Protein AF-0000000068153020 (afdb_homodimer)

Secondary structure (DSSP, 8-state):
------TTTTGGG---HHHHHHHHHHHHHHHHHHHHHHHHHHT-GGGHHHHHHHHHHTHHHHHHHHHHHHHSGGGGGGHHHHHHHHHHHHHHHHHHHT--HHHHHHHHHHHHHHHHHHHHHHHHHHHHHHHHHHHHHHHHS---/------TTTTGGG---HHHHHHHHHHHHHHHHHHHHHHHHHHT-GGGHHHHHHHHHHTHHHHHHHHHHHHH-GGGGGGHHHHHHHHHHHHHHHHHHHT--HHHHHHHHHHHHHHHHHHHHHHHHHHHHHHHHHHHHHHHHS---

Solvent-accessible surface area (backbone atoms only — not comparable to full-atom values): 14558 Å² total; per-residue (Å²): 128,88,72,72,60,55,59,66,44,63,39,91,75,53,71,60,65,68,57,53,49,28,38,57,47,45,39,55,49,49,46,48,44,34,34,35,46,22,33,16,73,46,66,39,65,80,34,46,60,57,31,51,52,54,56,58,58,48,48,51,35,38,49,50,44,32,49,40,18,73,72,36,79,56,37,37,29,46,33,66,48,28,45,51,32,37,52,37,49,53,49,42,51,60,24,49,72,75,63,42,34,70,45,36,11,47,30,55,32,44,49,50,50,31,38,52,37,30,48,53,43,31,50,53,50,52,49,41,46,50,51,28,53,50,50,53,55,61,69,64,60,68,85,120,128,88,73,73,60,56,58,67,43,64,39,92,75,53,70,59,65,68,57,53,48,26,39,58,47,46,40,55,48,49,47,47,41,35,33,35,45,22,33,17,74,47,64,40,64,79,33,47,60,55,31,52,52,53,56,58,56,50,48,52,36,39,50,50,42,33,49,42,16,72,72,36,79,54,38,37,28,42,34,65,48,28,44,51,32,36,51,39,49,52,49,42,51,59,24,50,73,75,63,41,36,70,47,38,11,46,32,56,31,44,49,50,51,32,37,51,38,30,46,52,44,30,51,54,52,52,49,39,47,50,50,27,55,49,52,53,54,61,70,63,59,70,84,122

Radius of gyration: 21.5 Å; Cα contacts (8 Å, |Δi|>4): 342; chains: 2; bounding box: 50×70×54 Å

Foldseek 3Di:
DPPLQDLQPPLLVPDDPLLLVLLVVLLVLLVVLVVLVVCCVPPNVVSVVVSVVSLVVNLVSLVVNCCCLVPPVSNVSLNVLSVVLNVLSVLLCVLPVPVDPVSVVCNVVSSVVSSVSSVVSSVSSVVSNVVSVVVVVVVPPPDD/DPPLQDLQPPLLVPDDPLLLVLLVVLLVLLVVLVVLVVCCVPPNVVSVVVSVVSLVVNLVSLVVNCCCLVPPVSNVSLNVLSVVLNVLSVLLCVLPVPVDPVSVVCNVVSSVVSSVSSVVSSVSSVVSNVVSVVVVVVVPPPPD

Nearest PDB structures (foldseek):
  8dt0-assembly2_B  TM=5.283E-01  e=2.354E+00  synthetic construct
  6s37-assembly1_A  TM=3.989E-01  e=1.494E+00  Pseudomonas putida KT2440
  6s37-assembly1_B  TM=3.953E-01  e=2.128E+00  Pseudomonas putida KT2440
  6s1a-assembly1_B  TM=4.916E-01  e=6.149E+00  Pseudomonas putida KT2440
  8dt0-assembly2_B  TM=5.285E-01  e=2.337E+00  synthetic construct

InterPro domains:
  IPR046192 Protein of unknown function DUF6220 [PF19728] (33-97)

pLDDT: mean 94.19, std 11.49, range [31.16, 98.94]

Organism: Rhizobium meliloti (strain 1021) (NCBI:txid266834)

Sequence (288 aa):
MEKTPDTFVDLGRGTPAWFTFAARILPVGILGQLLSAGLALFRDSSLWGLHAALGGALSFPAVSLVAGALFVSRLRGFGWWAGLTFLLYLLQVILAAGGMPLLLSFHPVNGAFLLAASLVLLANVERRRSQSLAEDNATAKPGKMEKTPDTFVDLGRGTPAWFTFAARILPVGILGQLLSAGLALFRDSSLWGLHAALGGALSFPAVSLVAGALFVSRLRGFGWWAGLTFLLYLLQVILAAGGMPLLLSFHPVNGAFLLAASLVLLANVERRRSQSLAEDNATAKPGK

Structure (mmCIF, N/CA/C/O backbone):
data_AF-0000000068153020-model_v1
#
loop_
_entity.id
_entity.type
_entity.pdbx_description
1 polymer 'Uncharacterized protein'
#
loop_
_atom_site.group_PDB
_atom_site.id
_atom_site.type_symbol
_atom_site.label_atom_id
_atom_site.label_alt_id
_atom_site.label_comp_id
_atom_site.label_asym_id
_atom_site.label_entity_id
_atom_site.label_seq_id
_atom_site.pdbx_PDB_ins_code
_atom_site.Cartn_x
_atom_site.Cartn_y
_atom_site.Cartn_z
_atom_site.occupancy
_atom_site.B_iso_or_equiv
_atom_site.auth_seq_id
_atom_site.auth_comp_id
_atom_site.auth_asym_id
_atom_site.auth_atom_id
_atom_site.pdbx_PDB_model_num
ATOM 1 N N . MET A 1 1 ? -12.039 28.25 -8.406 1 31.77 1 MET A N 1
ATOM 2 C CA . MET A 1 1 ? -11.336 27.641 -7.277 1 31.77 1 MET A CA 1
ATOM 3 C C . MET A 1 1 ? -11.797 26.203 -7.059 1 31.77 1 MET A C 1
ATOM 5 O O . MET A 1 1 ? -12.938 25.969 -6.66 1 31.77 1 MET A O 1
ATOM 9 N N . GLU A 1 2 ? -11.602 25.219 -7.816 1 40.56 2 GLU A N 1
ATOM 10 C CA . GLU A 1 2 ? -12.141 23.875 -7.738 1 40.56 2 GLU A CA 1
ATOM 11 C C . GLU A 1 2 ? -11.969 23.281 -6.34 1 40.56 2 GLU A C 1
ATOM 13 O O . GLU A 1 2 ? -10.844 23.172 -5.844 1 40.56 2 GLU A O 1
ATOM 18 N N . LYS A 1 3 ? -12.734 23.453 -5.289 1 47.06 3 LYS A N 1
ATOM 19 C CA . LYS A 1 3 ? -12.711 23.188 -3.854 1 47.06 3 LYS A CA 1
ATOM 20 C C . LYS A 1 3 ? -12.383 21.719 -3.57 1 47.06 3 LYS A C 1
ATOM 22 O O . LYS A 1 3 ? -13.039 20.812 -4.09 1 47.06 3 LYS A O 1
ATOM 27 N N . THR A 1 4 ? -11.164 21.312 -3.465 1 55.72 4 THR A N 1
ATOM 28 C CA . THR A 1 4 ? -10.812 19.984 -2.965 1 55.72 4 THR A CA 1
ATOM 29 C C . THR A 1 4 ? -11.758 19.562 -1.852 1 55.72 4 THR A C 1
ATOM 31 O O . THR A 1 4 ? -12 20.312 -0.907 1 55.72 4 THR A O 1
ATOM 34 N N . PRO A 1 5 ? -12.688 18.625 -2.174 1 64.44 5 PRO A N 1
ATOM 35 C CA . PRO A 1 5 ? -13.68 18.281 -1.156 1 64.44 5 PRO A CA 1
ATOM 36 C C . PRO A 1 5 ? -13.07 18.141 0.239 1 64.44 5 PRO A C 1
ATOM 38 O O . PRO A 1 5 ? -12.016 17.531 0.4 1 64.44 5 PRO A O 1
ATOM 41 N N . ASP A 1 6 ? -13.484 18.922 1.107 1 81.44 6 ASP A N 1
ATOM 42 C CA . ASP A 1 6 ? -13.047 19.062 2.492 1 81.44 6 ASP A CA 1
ATOM 43 C C . ASP A 1 6 ? -13.5 17.875 3.338 1 81.44 6 ASP A C 1
ATOM 45 O O . ASP A 1 6 ? -14.695 17.578 3.396 1 81.44 6 ASP A O 1
ATOM 49 N N . THR A 1 7 ? -12.57 17.016 3.879 1 88.38 7 THR A N 1
ATOM 50 C CA . THR A 1 7 ? -12.859 15.859 4.727 1 88.38 7 THR A CA 1
ATOM 51 C C . THR A 1 7 ? -13.164 16.297 6.152 1 88.38 7 THR A C 1
ATOM 53 O O . THR A 1 7 ? -13.531 15.484 7 1 88.38 7 THR A O 1
ATOM 56 N N . PHE A 1 8 ? -13.172 17.625 6.426 1 88.12 8 PHE A N 1
ATOM 57 C CA . PHE A 1 8 ? -13.305 18.094 7.797 1 88.12 8 PHE A CA 1
ATOM 58 C C . PHE A 1 8 ? -14.609 18.859 7.984 1 88.12 8 PHE A C 1
ATOM 60 O O . PHE A 1 8 ? -14.727 19.672 8.914 1 88.12 8 PHE A O 1
ATOM 67 N N . VAL A 1 9 ? -15.461 18.625 7.129 1 87.81 9 VAL A N 1
ATOM 68 C CA . VAL A 1 9 ? -16.781 19.234 7.246 1 87.81 9 VAL A CA 1
ATOM 69 C C . VAL A 1 9 ? -17.516 18.641 8.453 1 87.81 9 VAL A C 1
ATOM 71 O O . VAL A 1 9 ? -17.5 17.438 8.656 1 87.81 9 VAL A O 1
ATOM 74 N N . ASP A 1 10 ? -18.125 19.5 9.305 1 92.25 10 ASP A N 1
ATOM 75 C CA . ASP A 1 10 ? -18.969 19.109 10.43 1 92.25 10 ASP A CA 1
ATOM 76 C C . ASP A 1 10 ? -18.219 18.188 11.383 1 92.25 10 ASP A C 1
ATOM 78 O O . ASP A 1 10 ? -18.719 17.109 11.75 1 92.25 10 ASP A O 1
ATOM 82 N N . LEU A 1 11 ? -17.078 18.516 11.797 1 91.38 11 LEU A N 1
ATOM 83 C CA . LEU A 1 11 ? -16.219 17.703 12.672 1 91.38 11 LEU A CA 1
ATOM 84 C C . LEU A 1 11 ? -16.922 17.422 14 1 91.38 11 LEU A C 1
ATOM 86 O O . LEU A 1 11 ? -16.703 16.375 14.609 1 91.38 11 LEU A O 1
ATOM 90 N N . GLY A 1 12 ? -17.703 18.328 14.461 1 89.44 12 GLY A N 1
ATOM 91 C CA . GLY A 1 12 ? -18.422 18.172 15.719 1 89.44 12 GLY A CA 1
ATOM 92 C C . GLY A 1 12 ? -19.359 16.969 15.727 1 89.44 12 GLY A C 1
ATOM 93 O O . GLY A 1 12 ? -19.672 16.438 16.781 1 89.44 12 GLY A O 1
ATOM 94 N N . ARG A 1 13 ? -19.75 16.531 14.57 1 92.5 13 ARG A N 1
ATOM 95 C CA . ARG A 1 13 ? -20.641 15.383 14.461 1 92.5 13 ARG A CA 1
ATOM 96 C C . ARG A 1 13 ? -19.844 14.078 14.414 1 92.5 13 ARG A C 1
ATOM 98 O O . ARG A 1 13 ? -20.422 12.992 14.438 1 92.5 13 ARG A O 1
ATOM 105 N N . GLY A 1 14 ? -18.547 14.195 14.266 1 92.38 14 GLY A N 1
ATOM 106 C CA . GLY A 1 14 ? -17.703 13.008 14.242 1 92.38 14 GLY A CA 1
ATOM 107 C C . GLY A 1 14 ? -17.828 12.219 12.953 1 92.38 14 GLY A C 1
ATOM 108 O O . GLY A 1 14 ? -18.422 12.688 11.984 1 92.38 14 GLY A O 1
ATOM 109 N N . THR A 1 15 ? -17.141 11.117 12.906 1 95.31 15 THR A N 1
ATOM 110 C CA . THR A 1 15 ? -17.203 10.156 11.812 1 95.31 15 THR A CA 1
ATOM 111 C C . THR A 1 15 ? -18.031 8.938 12.219 1 95.31 15 THR A C 1
ATOM 113 O O . THR A 1 15 ? -17.797 8.344 13.273 1 95.31 15 THR A O 1
ATOM 116 N N . PRO A 1 16 ? -19.047 8.547 11.469 1 96.88 16 PRO A N 1
ATOM 117 C CA . PRO A 1 16 ? -19.844 7.383 11.844 1 96.88 16 PRO A CA 1
ATOM 118 C C . PRO A 1 16 ? -19 6.133 12.07 1 96.88 16 PRO A C 1
ATOM 120 O O . PRO A 1 16 ? -18.031 5.898 11.336 1 96.88 16 PRO A O 1
ATOM 123 N N . ALA A 1 17 ? -19.344 5.328 13.062 1 97.44 17 ALA A N 1
ATOM 124 C CA . ALA A 1 17 ? -18.578 4.152 13.445 1 97.44 17 ALA A CA 1
ATOM 125 C C . ALA A 1 17 ? -18.531 3.137 12.305 1 97.44 17 ALA A C 1
ATOM 127 O O . ALA A 1 17 ? -17.5 2.477 12.102 1 97.44 17 ALA A O 1
ATOM 128 N N . TRP A 1 18 ? -19.625 2.971 11.625 1 98.19 18 TRP A N 1
ATOM 129 C CA . TRP A 1 18 ? -19.688 1.985 10.555 1 98.19 18 TRP A CA 1
ATOM 130 C C . TRP A 1 18 ? -18.734 2.359 9.422 1 98.19 18 TRP A C 1
ATOM 132 O O . TRP A 1 18 ? -18.172 1.483 8.758 1 98.19 18 TRP A O 1
ATOM 142 N N . PHE A 1 19 ? -18.609 3.676 9.094 1 98.62 19 PHE A N 1
ATOM 143 C CA . PHE A 1 19 ? -17.703 4.148 8.055 1 98.62 19 PHE A CA 1
ATOM 144 C C . PHE A 1 19 ? -16.25 3.914 8.461 1 98.62 19 PHE A C 1
ATOM 146 O O . PHE A 1 19 ? -15.461 3.416 7.66 1 98.62 19 PHE A O 1
ATOM 153 N N . THR A 1 20 ? -15.922 4.18 9.727 1 98.5 20 THR A N 1
ATOM 154 C CA . THR A 1 20 ? -14.594 3.93 10.258 1 98.5 20 THR A CA 1
ATOM 155 C C . THR A 1 20 ? -14.281 2.436 10.266 1 98.5 20 THR A C 1
ATOM 157 O O . THR A 1 20 ? -13.18 2.025 9.891 1 98.5 20 THR A O 1
ATOM 160 N N . PHE A 1 21 ? -15.234 1.674 10.703 1 98.75 21 PHE A N 1
ATOM 161 C CA . PHE A 1 21 ? -15.062 0.226 10.727 1 98.75 21 PHE A CA 1
ATOM 162 C C . PHE A 1 21 ? -14.805 -0.314 9.328 1 98.75 21 PHE A C 1
ATOM 164 O O . PHE A 1 21 ? -13.898 -1.124 9.125 1 98.75 21 PHE A O 1
ATOM 171 N N . ALA A 1 22 ? -15.555 0.097 8.344 1 98.81 22 ALA A N 1
ATOM 172 C CA . ALA A 1 22 ? -15.391 -0.327 6.953 1 98.81 22 ALA A CA 1
ATOM 173 C C . ALA A 1 22 ? -14.008 0.054 6.426 1 98.81 22 ALA A C 1
ATOM 175 O O . ALA A 1 22 ? -13.352 -0.745 5.754 1 98.81 22 ALA A O 1
ATOM 176 N N . ALA A 1 23 ? -13.609 1.266 6.73 1 98.88 23 ALA A N 1
ATOM 177 C CA . ALA A 1 23 ? -12.305 1.747 6.281 1 98.88 23 ALA A CA 1
ATOM 178 C C . ALA A 1 23 ? -11.18 0.914 6.879 1 98.88 23 ALA A C 1
ATOM 180 O O . ALA A 1 23 ? -10.156 0.675 6.227 1 98.88 23 ALA A O 1
ATOM 181 N N . ARG A 1 24 ? -11.344 0.423 8.109 1 98.88 24 ARG A N 1
ATOM 182 C CA . ARG A 1 24 ? -10.328 -0.367 8.789 1 98.88 24 ARG A CA 1
ATOM 183 C C . ARG A 1 24 ? -10.312 -1.804 8.281 1 98.88 24 ARG A C 1
ATOM 185 O O . ARG A 1 24 ? -9.25 -2.395 8.102 1 98.88 24 ARG A O 1
ATOM 192 N N . ILE A 1 25 ? -11.422 -2.342 8.023 1 98.81 25 ILE A N 1
ATOM 193 C CA . ILE A 1 25 ? -11.523 -3.76 7.695 1 98.81 25 ILE A CA 1
ATOM 194 C C . ILE A 1 25 ? -11.086 -3.99 6.25 1 98.81 25 ILE A C 1
ATOM 196 O O . ILE A 1 25 ? -10.57 -5.059 5.918 1 98.81 25 ILE A O 1
ATOM 200 N N . LEU A 1 26 ? -11.25 -3.021 5.395 1 98.88 26 LEU A N 1
ATOM 201 C CA . LEU A 1 26 ? -11.016 -3.215 3.969 1 98.88 26 LEU A CA 1
ATOM 202 C C . LEU A 1 26 ? -9.547 -3.531 3.697 1 98.88 26 LEU A C 1
ATOM 204 O O . LEU A 1 26 ? -9.234 -4.559 3.098 1 98.88 26 LEU A O 1
ATOM 208 N N . PRO A 1 27 ? -8.594 -2.75 4.164 1 98.88 27 PRO A N 1
ATOM 209 C CA . PRO A 1 27 ? -7.199 -3.113 3.898 1 98.88 27 PRO A CA 1
ATOM 210 C C . PRO A 1 27 ? -6.785 -4.414 4.586 1 98.88 27 PRO A C 1
ATOM 212 O O . PRO A 1 27 ? -5.973 -5.168 4.047 1 98.88 27 PRO A O 1
ATOM 215 N N . VAL A 1 28 ? -7.324 -4.734 5.75 1 98.81 28 VAL A N 1
ATOM 216 C CA . VAL A 1 28 ? -7.051 -5.996 6.43 1 98.81 28 VAL A CA 1
ATOM 217 C C . VAL A 1 28 ? -7.578 -7.16 5.594 1 98.81 28 VAL A C 1
ATOM 219 O O . VAL A 1 28 ? -6.902 -8.18 5.441 1 98.81 28 VAL A O 1
ATOM 222 N N . GLY A 1 29 ? -8.758 -6.984 5.109 1 98.88 29 GLY A N 1
ATOM 223 C CA . GLY A 1 29 ? -9.344 -7.992 4.242 1 98.88 29 GLY A CA 1
ATOM 224 C C . GLY A 1 29 ? -8.539 -8.227 2.973 1 98.88 29 GLY A C 1
ATOM 225 O O . GLY A 1 29 ? -8.398 -9.359 2.52 1 98.88 29 GLY A O 1
ATOM 226 N N . ILE A 1 30 ? -8.016 -7.125 2.387 1 98.94 30 ILE A N 1
ATOM 227 C CA . ILE A 1 30 ? -7.227 -7.238 1.166 1 98.94 30 ILE A CA 1
ATOM 228 C C . ILE A 1 30 ? -5.941 -8.016 1.453 1 98.94 30 ILE A C 1
ATOM 230 O O . ILE A 1 30 ? -5.527 -8.859 0.656 1 98.94 30 ILE A O 1
ATOM 234 N N . LEU A 1 31 ? -5.344 -7.805 2.578 1 98.81 31 LEU A N 1
ATOM 235 C CA . LEU A 1 31 ? -4.184 -8.594 2.973 1 98.81 31 LEU A CA 1
ATOM 236 C C . LEU A 1 31 ? -4.559 -10.062 3.156 1 98.81 31 LEU A C 1
ATOM 238 O O . LEU A 1 31 ? -3.809 -10.953 2.756 1 98.81 31 LEU A O 1
ATOM 242 N N . GLY A 1 32 ? -5.723 -10.289 3.775 1 98.75 32 GLY A N 1
ATOM 243 C CA . GLY A 1 32 ? -6.23 -11.648 3.879 1 98.75 32 GLY A CA 1
ATOM 244 C C . GLY A 1 32 ? -6.449 -12.312 2.531 1 98.75 32 GLY A C 1
ATOM 245 O O . GLY A 1 32 ? -6.215 -13.508 2.377 1 98.75 32 GLY A O 1
ATOM 246 N N . GLN A 1 33 ? -6.871 -11.547 1.577 1 98.88 33 GLN A N 1
ATOM 247 C CA . GLN A 1 33 ? -7.062 -12.039 0.219 1 98.88 33 GLN A CA 1
ATOM 248 C C . GLN A 1 33 ? -5.742 -12.484 -0.4 1 98.88 33 GLN A C 1
ATOM 250 O O . GLN A 1 33 ? -5.676 -13.523 -1.057 1 98.88 33 GLN A O 1
ATOM 255 N N . LEU A 1 34 ? -4.719 -11.703 -0.184 1 98.75 34 LEU A N 1
ATOM 256 C CA . LEU A 1 34 ? -3.408 -12.062 -0.718 1 98.75 34 LEU A CA 1
ATOM 257 C C . LEU A 1 34 ? -2.873 -13.32 -0.044 1 98.75 34 LEU A C 1
ATOM 259 O O . LEU A 1 34 ? -2.281 -14.18 -0.703 1 98.75 34 LEU A O 1
ATOM 263 N N . LEU A 1 35 ? -3.137 -13.43 1.21 1 98.69 35 LEU A N 1
ATOM 264 C CA . LEU A 1 35 ? -2.699 -14.617 1.937 1 98.69 35 LEU A CA 1
ATOM 265 C C . LEU A 1 35 ? -3.469 -15.852 1.478 1 98.69 35 LEU A C 1
ATOM 267 O O . LEU A 1 35 ? -2.871 -16.891 1.194 1 98.69 35 LEU A O 1
ATOM 271 N N . SER A 1 36 ? -4.766 -15.758 1.421 1 98.62 36 SER A N 1
ATOM 272 C CA . SER A 1 36 ? -5.57 -16.906 1.011 1 98.62 36 SER A CA 1
ATOM 273 C C . SER A 1 36 ? -5.262 -17.312 -0.427 1 98.62 36 SER A C 1
ATOM 275 O O . SER A 1 36 ? -5.234 -18.5 -0.75 1 98.62 36 SER A O 1
ATOM 277 N N . ALA A 1 37 ? -5.027 -16.359 -1.313 1 98.44 37 ALA A N 1
ATOM 278 C CA . ALA A 1 37 ? -4.645 -16.672 -2.688 1 98.44 37 ALA A CA 1
ATOM 279 C C . ALA A 1 37 ? -3.299 -17.391 -2.734 1 98.44 37 ALA A C 1
ATOM 281 O O . ALA A 1 37 ? -3.125 -18.344 -3.496 1 98.44 37 ALA A O 1
ATOM 282 N N . GLY A 1 38 ? -2.346 -16.906 -1.947 1 98.44 38 GLY A N 1
ATOM 283 C CA . GLY A 1 38 ? -1.061 -17.594 -1.876 1 98.44 38 GLY A CA 1
ATOM 284 C C . GLY A 1 38 ? -1.17 -19.031 -1.406 1 98.44 38 GLY A C 1
ATOM 285 O O . GLY A 1 38 ? -0.554 -19.922 -1.987 1 98.44 38 GLY A O 1
ATOM 286 N N . LEU A 1 39 ? -1.935 -19.219 -0.366 1 98.62 39 LEU A N 1
ATOM 287 C CA . LEU A 1 39 ? -2.148 -20.562 0.15 1 98.62 39 LEU A CA 1
ATOM 288 C C . LEU A 1 39 ? -2.82 -21.438 -0.897 1 98.62 39 LEU A C 1
ATOM 290 O O . LEU A 1 39 ? -2.457 -22.609 -1.057 1 98.62 39 LEU A O 1
ATOM 294 N N . ALA A 1 40 ? -3.816 -20.953 -1.569 1 98.38 40 ALA A N 1
ATOM 295 C CA . ALA A 1 40 ? -4.527 -21.703 -2.59 1 98.38 40 ALA A CA 1
ATOM 296 C C . ALA A 1 40 ? -3.607 -22.047 -3.76 1 98.38 40 ALA A C 1
ATOM 298 O O . ALA A 1 40 ? -3.658 -23.156 -4.293 1 98.38 40 ALA A O 1
ATOM 299 N N . LEU A 1 41 ? -2.781 -21.156 -4.172 1 97.19 41 LEU A N 1
ATOM 300 C CA . LEU A 1 41 ? -1.899 -21.312 -5.324 1 97.19 41 LEU A CA 1
ATOM 301 C C . LEU A 1 41 ? -0.786 -22.312 -5.027 1 97.19 41 LEU A C 1
ATOM 303 O O . LEU A 1 41 ? -0.453 -23.141 -5.875 1 97.19 41 LEU A O 1
ATOM 307 N N . PHE A 1 42 ? -0.211 -22.281 -3.805 1 97.44 42 PHE A N 1
ATOM 308 C CA . PHE A 1 42 ? 1.076 -22.938 -3.625 1 97.44 42 PHE A CA 1
ATOM 309 C C . PHE A 1 42 ? 0.953 -24.109 -2.658 1 97.44 42 PHE A C 1
ATOM 311 O O . PHE A 1 42 ? 1.819 -24.984 -2.625 1 97.44 42 PHE A O 1
ATOM 318 N N . ARG A 1 43 ? -0.107 -24.125 -1.854 1 96.81 43 ARG A N 1
ATOM 319 C CA . ARG A 1 43 ? -0.161 -25.156 -0.82 1 96.81 43 ARG A CA 1
ATOM 320 C C . ARG A 1 43 ? -1.378 -26.047 -1.004 1 96.81 43 ARG A C 1
ATOM 322 O O . ARG A 1 43 ? -1.255 -27.281 -1.014 1 96.81 43 ARG A O 1
ATOM 329 N N . ASP A 1 44 ? -2.516 -25.391 -1.099 1 98.12 44 ASP A N 1
ATOM 330 C CA . ASP A 1 44 ? -3.758 -26.156 -1.072 1 98.12 44 ASP A CA 1
ATOM 331 C C . ASP A 1 44 ? -4.824 -25.5 -1.945 1 98.12 44 ASP A C 1
ATOM 333 O O . ASP A 1 44 ? -5.5 -24.562 -1.512 1 98.12 44 ASP A O 1
ATOM 337 N N . SER A 1 45 ? -5.098 -26.094 -3.15 1 97.38 45 SER A N 1
ATOM 338 C CA . SER A 1 45 ? -6.008 -25.5 -4.129 1 97.38 45 SER A CA 1
ATOM 339 C C . SER A 1 45 ? -7.445 -25.5 -3.619 1 97.38 45 SER A C 1
ATOM 341 O O . SER A 1 45 ? -8.297 -24.797 -4.16 1 97.38 45 SER A O 1
ATOM 343 N N . SER A 1 46 ? -7.734 -26.25 -2.572 1 97.75 46 SER A N 1
ATOM 344 C CA . SER A 1 46 ? -9.086 -26.281 -2.033 1 97.75 46 SER A CA 1
ATOM 345 C C . SER A 1 46 ? -9.445 -24.969 -1.346 1 97.75 46 SER A C 1
ATOM 347 O O . SER A 1 46 ? -10.617 -24.719 -1.056 1 97.75 46 SER A O 1
ATOM 349 N N . LEU A 1 47 ? -8.461 -24.125 -1.212 1 97.81 47 LEU A N 1
ATOM 350 C CA . LEU A 1 47 ? -8.68 -22.891 -0.49 1 97.81 47 LEU A CA 1
ATOM 351 C C . LEU A 1 47 ? -9.133 -21.781 -1.438 1 97.81 47 LEU A C 1
ATOM 353 O O . LEU A 1 47 ? -9.398 -20.656 -1.009 1 97.81 47 LEU A O 1
ATOM 357 N N . TRP A 1 48 ? -9.32 -22.078 -2.717 1 97.5 48 TRP A N 1
ATOM 358 C CA . TRP A 1 48 ? -9.852 -21.109 -3.658 1 97.5 48 TRP A CA 1
ATOM 359 C C . TRP A 1 48 ? -11.281 -20.719 -3.297 1 97.5 48 TRP A C 1
ATOM 361 O O . TRP A 1 48 ? -11.703 -19.578 -3.506 1 97.5 48 TRP A O 1
ATOM 371 N N . GLY A 1 49 ? -12.031 -21.641 -2.779 1 97.56 49 GLY A N 1
ATOM 372 C CA . GLY A 1 49 ? -13.367 -21.312 -2.311 1 97.56 49 GLY A CA 1
ATOM 373 C C . GLY A 1 49 ? -13.383 -20.266 -1.219 1 97.56 49 GLY A C 1
ATOM 374 O O . GLY A 1 49 ? -14.195 -19.344 -1.25 1 97.56 49 GLY A O 1
ATOM 375 N N . LEU A 1 50 ? -12.492 -20.453 -0.231 1 97.25 50 LEU A N 1
ATOM 376 C CA . LEU A 1 50 ? -12.344 -19.469 0.838 1 97.25 50 LEU A CA 1
ATOM 377 C C . LEU A 1 50 ? -11.945 -18.109 0.278 1 97.25 50 LEU A C 1
ATOM 379 O O . LEU A 1 50 ? -12.492 -17.078 0.682 1 97.25 50 LEU A O 1
ATOM 383 N N . HIS A 1 51 ? -11.008 -18.078 -0.646 1 98.38 51 HIS A N 1
ATOM 384 C CA . HIS A 1 51 ? -10.57 -16.844 -1.285 1 98.38 51 HIS A CA 1
ATOM 385 C C . HIS A 1 51 ? -11.734 -16.125 -1.961 1 98.38 51 HIS A C 1
ATOM 387 O O . HIS A 1 51 ? -11.922 -14.922 -1.77 1 98.38 51 HIS A O 1
ATOM 393 N N . ALA A 1 52 ? -12.523 -16.875 -2.662 1 97.81 52 ALA A N 1
ATOM 394 C CA . ALA A 1 52 ? -13.672 -16.297 -3.361 1 97.81 52 ALA A CA 1
ATOM 395 C C . ALA A 1 52 ? -14.711 -15.773 -2.375 1 97.81 52 ALA A C 1
ATOM 397 O O . ALA A 1 52 ? -15.266 -14.688 -2.564 1 97.81 52 ALA A O 1
ATOM 398 N N . ALA A 1 53 ? -14.961 -16.516 -1.325 1 97.94 53 ALA A N 1
ATOM 399 C CA . ALA A 1 53 ? -15.938 -16.109 -0.318 1 97.94 53 ALA A CA 1
ATOM 400 C C . ALA A 1 53 ? -15.508 -14.844 0.399 1 97.94 53 ALA A C 1
ATOM 402 O O . ALA A 1 53 ? -16.297 -13.922 0.579 1 97.94 53 ALA A O 1
ATOM 403 N N . LEU A 1 54 ? -14.242 -14.781 0.772 1 97.94 54 LEU A N 1
ATOM 404 C CA . LEU A 1 54 ? -13.695 -13.594 1.427 1 97.94 54 LEU A CA 1
ATOM 405 C C . LEU A 1 54 ? -13.727 -12.391 0.491 1 97.94 54 LEU A C 1
ATOM 407 O O . LEU A 1 54 ? -14.062 -11.281 0.913 1 97.94 54 LEU A O 1
ATOM 411 N N . GLY A 1 55 ? -13.367 -12.664 -0.763 1 98.5 55 GLY A N 1
ATOM 412 C CA . GLY A 1 55 ? -13.445 -11.602 -1.753 1 98.5 55 GLY A CA 1
ATOM 413 C C . GLY A 1 55 ? -14.836 -11.023 -1.903 1 98.5 55 GLY A C 1
ATOM 414 O O . GLY A 1 55 ? -15.008 -9.805 -1.979 1 98.5 55 GLY A O 1
ATOM 415 N N . GLY A 1 56 ? -15.828 -11.922 -1.975 1 98.44 56 GLY A N 1
ATOM 416 C CA . GLY A 1 56 ? -17.219 -11.477 -2.025 1 98.44 56 GLY A CA 1
ATOM 417 C C . GLY A 1 56 ? -17.641 -10.695 -0.797 1 98.44 56 GLY A C 1
ATOM 418 O O . GLY A 1 56 ? -18.344 -9.688 -0.908 1 98.44 56 GLY A O 1
ATOM 419 N N . ALA A 1 57 ? -17.203 -11.07 0.363 1 98.5 57 ALA A N 1
ATOM 420 C CA . ALA A 1 57 ? -17.547 -10.414 1.62 1 98.5 57 ALA A CA 1
ATOM 421 C C . ALA A 1 57 ? -16.984 -8.992 1.666 1 98.5 57 ALA A C 1
ATOM 423 O O . ALA A 1 57 ? -17.578 -8.109 2.287 1 98.5 57 ALA A O 1
ATOM 424 N N . LEU A 1 58 ? -15.906 -8.719 0.972 1 98.81 58 LEU A N 1
ATOM 425 C CA . LEU A 1 58 ? -15.273 -7.406 0.98 1 98.81 58 LEU A CA 1
ATOM 426 C C . LEU A 1 58 ? -16.062 -6.41 0.146 1 98.81 58 LEU A C 1
ATOM 428 O O . LEU A 1 58 ? -15.789 -5.211 0.168 1 98.81 58 LEU A O 1
ATOM 432 N N . SER A 1 59 ? -17.125 -6.883 -0.6 1 98.69 59 SER A N 1
ATOM 433 C CA . SER A 1 59 ? -18.031 -5.957 -1.274 1 98.69 59 SER A CA 1
ATOM 434 C C . SER A 1 59 ? -18.781 -5.086 -0.272 1 98.69 59 SER A C 1
ATOM 436 O O . SER A 1 59 ? -19.078 -3.924 -0.557 1 98.69 59 SER A O 1
ATOM 438 N N . PHE A 1 60 ? -18.969 -5.578 0.9 1 98.56 60 PHE A N 1
ATOM 439 C CA . PHE A 1 60 ? -19.75 -4.855 1.9 1 98.56 60 PHE A CA 1
ATOM 440 C C . PHE A 1 60 ? -19.016 -3.59 2.338 1 98.56 60 PHE A C 1
ATOM 442 O O . PHE A 1 60 ? -19.531 -2.484 2.178 1 98.56 60 PHE A O 1
ATOM 449 N N . PRO A 1 61 ? -17.797 -3.76 2.828 1 98.81 61 PRO A N 1
ATOM 450 C CA . PRO A 1 61 ? -17.109 -2.52 3.193 1 98.81 61 PRO A CA 1
ATOM 451 C C . PRO A 1 61 ? -16.828 -1.624 1.989 1 98.81 61 PRO A C 1
ATOM 453 O O . PRO A 1 61 ? -16.875 -0.396 2.104 1 98.81 61 PRO A O 1
ATOM 456 N N . ALA A 1 62 ? -16.562 -2.178 0.831 1 98.81 62 ALA A N 1
ATOM 457 C CA . ALA A 1 62 ? -16.312 -1.363 -0.356 1 98.81 62 ALA A CA 1
ATOM 458 C C . ALA A 1 62 ? -17.547 -0.541 -0.724 1 98.81 62 ALA A C 1
ATOM 460 O O . ALA A 1 62 ? -17.453 0.668 -0.947 1 98.81 62 ALA A O 1
ATOM 461 N N . VAL A 1 63 ? -18.688 -1.124 -0.746 1 98.75 63 VAL A N 1
ATOM 462 C CA . VAL A 1 63 ? -19.922 -0.458 -1.102 1 98.75 63 VAL A CA 1
ATOM 463 C C . VAL A 1 63 ? -20.312 0.541 -0.012 1 98.75 63 VAL A C 1
ATOM 465 O O . VAL A 1 63 ? -20.766 1.65 -0.308 1 98.75 63 VAL A O 1
ATOM 468 N N . SER A 1 64 ? -20.156 0.137 1.21 1 98.75 64 SER A N 1
ATOM 469 C CA . SER A 1 64 ? -20.5 1.016 2.32 1 98.75 64 SER A CA 1
ATOM 470 C C . SER A 1 64 ? -19.703 2.314 2.271 1 98.75 64 SER A C 1
ATOM 472 O O . SER A 1 64 ? -20.25 3.393 2.52 1 98.75 64 SER A O 1
ATOM 474 N N . LEU A 1 65 ? -18.453 2.26 1.948 1 98.88 65 LEU A N 1
ATOM 475 C CA . LEU A 1 65 ? -17.594 3.441 1.921 1 98.88 65 LEU A CA 1
ATOM 476 C C . LEU A 1 65 ? -18.031 4.395 0.811 1 98.88 65 LEU A C 1
ATOM 478 O O . LEU A 1 65 ? -18.156 5.602 1.036 1 98.88 65 LEU A O 1
ATOM 482 N N . VAL A 1 66 ? -18.234 3.865 -0.387 1 98.56 66 VAL A N 1
ATOM 483 C CA . VAL A 1 66 ? -18.625 4.734 -1.494 1 98.56 66 VAL A CA 1
ATOM 484 C C . VAL A 1 66 ? -20.031 5.262 -1.269 1 98.56 66 VAL A C 1
ATOM 486 O O . VAL A 1 66 ? -20.328 6.426 -1.561 1 98.56 66 VAL A O 1
ATOM 489 N N . ALA A 1 67 ? -20.984 4.488 -0.773 1 98.62 67 ALA A N 1
ATOM 490 C CA . ALA A 1 67 ? -22.344 4.938 -0.454 1 98.62 67 ALA A CA 1
ATOM 491 C C . ALA A 1 67 ? -22.312 6.031 0.61 1 98.62 67 ALA A C 1
ATOM 493 O O . ALA A 1 67 ? -23.016 7.039 0.488 1 98.62 67 ALA A O 1
ATOM 494 N N . GLY A 1 68 ? -21.531 5.797 1.667 1 98 68 GLY A N 1
ATOM 495 C CA . GLY A 1 68 ? -21.391 6.824 2.684 1 98 68 GLY A CA 1
ATOM 496 C C . GLY A 1 68 ? -20.891 8.148 2.129 1 98 68 GLY A C 1
ATOM 497 O O . GLY A 1 68 ? -21.453 9.203 2.445 1 98 68 GLY A O 1
ATOM 498 N N . ALA A 1 69 ? -19.906 8.07 1.296 1 97.75 69 ALA A N 1
ATOM 499 C CA . ALA A 1 69 ? -19.328 9.281 0.719 1 97.75 69 ALA A CA 1
ATOM 500 C C . ALA A 1 69 ? -20.328 9.969 -0.215 1 97.75 69 ALA A C 1
ATOM 502 O O . ALA A 1 69 ? -20.297 11.195 -0.369 1 97.75 69 ALA A O 1
ATOM 503 N N . LEU A 1 70 ? -21.219 9.188 -0.831 1 96.88 70 LEU A N 1
ATOM 504 C CA . LEU A 1 70 ? -22.156 9.734 -1.799 1 96.88 70 LEU A CA 1
ATOM 505 C C . LEU A 1 70 ? -23.406 10.25 -1.102 1 96.88 70 LEU A C 1
ATOM 507 O O . LEU A 1 70 ? -24.016 11.234 -1.543 1 96.88 70 LEU A O 1
ATOM 511 N N . PHE A 1 71 ? -23.812 9.672 0.04 1 96.81 71 PHE A N 1
ATOM 512 C CA . PHE A 1 71 ? -25.156 9.93 0.562 1 96.81 71 PHE A CA 1
ATOM 513 C C . PHE A 1 71 ? -25.078 10.648 1.906 1 96.81 71 PHE A C 1
ATOM 515 O O . PHE A 1 71 ? -26.094 11.148 2.402 1 96.81 71 PHE A O 1
ATOM 522 N N . VAL A 1 72 ? -23.984 10.555 2.555 1 96.19 72 VAL A N 1
ATOM 523 C CA . VAL A 1 72 ? -23.812 11.273 3.812 1 96.19 72 VAL A CA 1
ATOM 524 C C . VAL A 1 72 ? -23 12.547 3.574 1 96.19 72 VAL A C 1
ATOM 526 O O . VAL A 1 72 ? -21.828 12.484 3.195 1 96.19 72 VAL A O 1
ATOM 529 N N . SER A 1 73 ? -23.547 13.703 3.766 1 94.88 73 SER A N 1
ATOM 530 C CA . SER A 1 73 ? -23.016 15.008 3.4 1 94.88 73 SER A CA 1
ATOM 531 C C . SER A 1 73 ? -21.641 15.242 4.02 1 94.88 73 SER A C 1
ATOM 533 O O . SER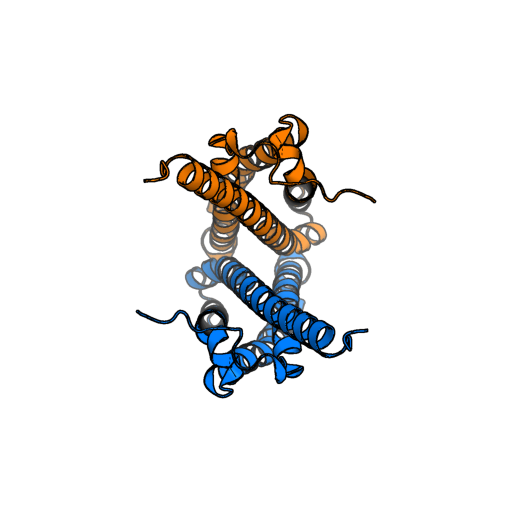 A 1 73 ? -20.719 15.719 3.352 1 94.88 73 SER A O 1
ATOM 535 N N . ARG A 1 74 ? -21.438 14.859 5.238 1 94.69 74 ARG A N 1
ATOM 536 C CA . ARG A 1 74 ? -20.188 15.18 5.922 1 94.69 74 ARG A CA 1
ATOM 537 C C . ARG A 1 74 ? -19.062 14.242 5.48 1 94.69 74 ARG A C 1
ATOM 539 O O . ARG A 1 74 ? -17.906 14.453 5.824 1 94.69 74 ARG A O 1
ATOM 546 N N . LEU A 1 75 ? -19.422 13.211 4.746 1 97 75 LEU A N 1
ATOM 547 C CA . LEU A 1 75 ? -18.422 12.242 4.297 1 97 75 LEU A CA 1
ATOM 548 C C . LEU A 1 75 ? -18.078 12.461 2.824 1 97 75 LEU A C 1
ATOM 550 O O . LEU A 1 75 ? -17.266 11.734 2.256 1 97 75 LEU A O 1
ATOM 554 N N . ARG A 1 76 ? -18.594 13.438 2.166 1 95.81 76 ARG A N 1
ATOM 555 C CA . ARG A 1 76 ? -18.422 13.688 0.737 1 95.81 76 ARG A CA 1
ATOM 556 C C . ARG A 1 76 ? -16.969 13.977 0.396 1 95.81 76 ARG A C 1
ATOM 558 O O . ARG A 1 76 ? -16.516 13.695 -0.718 1 95.81 76 ARG A O 1
ATOM 565 N N . GLY A 1 77 ? -16.219 14.5 1.364 1 96 77 GLY A N 1
ATOM 566 C CA . GLY A 1 77 ? -14.805 14.781 1.159 1 96 77 GLY A CA 1
ATOM 567 C C . GLY A 1 77 ? -13.992 13.539 0.868 1 96 77 GLY A C 1
ATOM 568 O O . GLY A 1 77 ? -12.883 13.625 0.327 1 96 77 GLY A O 1
ATOM 569 N N . PHE A 1 78 ? -14.562 12.359 1.195 1 97.44 78 PHE A N 1
ATOM 570 C CA . PHE A 1 78 ? -13.875 11.094 0.975 1 97.44 78 PHE A CA 1
ATOM 571 C C . PHE A 1 78 ? -14.219 10.523 -0.395 1 97.44 78 PHE A C 1
ATOM 573 O O . PHE A 1 78 ? -13.742 9.445 -0.764 1 97.44 78 PHE A O 1
ATOM 580 N N . GLY A 1 79 ? -15.008 11.219 -1.205 1 97.56 79 GLY A N 1
ATOM 581 C CA . GLY A 1 79 ? -15.617 10.695 -2.418 1 97.56 79 GLY A CA 1
ATOM 582 C C . GLY A 1 79 ? -14.594 10.195 -3.428 1 97.56 79 GLY A C 1
ATOM 583 O O . GLY A 1 79 ? -14.797 9.164 -4.07 1 97.56 79 GLY A O 1
ATOM 584 N N . TRP A 1 80 ? -13.523 10.953 -3.592 1 97.5 80 TRP A N 1
ATOM 585 C CA . TRP A 1 80 ? -12.523 10.562 -4.582 1 97.5 80 TRP A CA 1
ATOM 586 C C . TRP A 1 80 ? -11.906 9.211 -4.23 1 97.5 80 TRP A C 1
ATOM 588 O O . TRP A 1 80 ? -11.914 8.289 -5.047 1 97.5 80 TRP A O 1
ATOM 598 N N . TRP A 1 81 ? -11.375 9.078 -3.049 1 98 81 TRP A N 1
ATOM 599 C CA . TRP A 1 81 ? -10.672 7.863 -2.646 1 98 81 TRP A CA 1
ATOM 600 C C . TRP A 1 81 ? -11.648 6.707 -2.457 1 98 81 TRP A C 1
ATOM 602 O O . TRP A 1 81 ? -11.312 5.555 -2.742 1 98 81 TRP A O 1
ATOM 612 N N . ALA A 1 82 ? -12.844 6.973 -1.94 1 98.62 82 ALA A N 1
ATOM 613 C CA . ALA A 1 82 ? -13.859 5.934 -1.842 1 98.62 82 ALA A CA 1
ATOM 614 C C . ALA A 1 82 ? -14.273 5.434 -3.225 1 98.62 82 ALA A C 1
ATOM 616 O O . ALA A 1 82 ? -14.414 4.227 -3.439 1 98.62 82 ALA A O 1
ATOM 617 N N . GLY A 1 83 ? -14.477 6.383 -4.148 1 98.62 83 GLY A N 1
ATOM 618 C CA . GLY A 1 83 ? -14.82 6.016 -5.516 1 98.62 83 GLY A CA 1
ATOM 619 C C . GLY A 1 83 ? -13.734 5.203 -6.203 1 98.62 83 GLY A C 1
ATOM 620 O O . GLY A 1 83 ? -14.031 4.191 -6.84 1 98.62 83 GLY A O 1
ATOM 621 N N . LEU A 1 84 ? -12.508 5.668 -6.043 1 98.81 84 LEU A N 1
ATOM 622 C CA . LEU A 1 84 ? -11.391 4.941 -6.637 1 98.81 84 LEU A CA 1
ATOM 623 C C . LEU A 1 84 ? -11.289 3.535 -6.055 1 98.81 84 LEU A C 1
ATOM 625 O O . LEU A 1 84 ? -11.094 2.566 -6.797 1 98.81 84 LEU A O 1
ATOM 629 N N . THR A 1 85 ? -11.391 3.457 -4.754 1 98.88 85 THR A N 1
ATOM 630 C CA . THR A 1 85 ? -11.328 2.162 -4.082 1 98.88 85 THR A CA 1
ATOM 631 C C . THR A 1 85 ? -12.43 1.235 -4.602 1 98.88 85 THR A C 1
ATOM 633 O O . THR A 1 85 ? -12.172 0.066 -4.895 1 98.88 85 THR A O 1
ATOM 636 N N . PHE A 1 86 ? -13.633 1.71 -4.77 1 98.88 86 PHE A N 1
ATOM 637 C CA . PHE A 1 86 ? -14.758 0.909 -5.25 1 98.88 86 PHE A CA 1
ATOM 638 C C . PHE A 1 86 ? -14.531 0.48 -6.695 1 98.88 86 PHE A C 1
ATOM 640 O O . PHE A 1 86 ? -14.773 -0.674 -7.051 1 98.88 86 PHE A O 1
ATOM 647 N N . LEU A 1 87 ? -14.047 1.396 -7.516 1 98.88 87 LEU A N 1
ATOM 648 C CA . LEU A 1 87 ? -13.773 1.083 -8.914 1 98.88 87 LEU A CA 1
ATOM 649 C C . LEU A 1 87 ? -12.695 0.012 -9.031 1 98.88 87 LEU A C 1
ATOM 651 O O . LEU A 1 87 ? -12.805 -0.904 -9.844 1 98.88 87 LEU A O 1
ATOM 655 N N . LEU A 1 88 ? -11.664 0.134 -8.227 1 98.94 88 LEU A N 1
ATOM 656 C CA . LEU A 1 88 ? -10.602 -0.865 -8.227 1 98.94 88 LEU A CA 1
ATOM 657 C C . LEU A 1 88 ? -11.125 -2.217 -7.75 1 98.94 88 LEU A C 1
ATOM 659 O O . LEU A 1 88 ? -10.672 -3.264 -8.219 1 98.94 88 LEU A O 1
ATOM 663 N N . TYR A 1 89 ? -12.062 -2.25 -6.793 1 98.94 89 TYR A N 1
ATOM 664 C CA . TYR A 1 89 ? -12.688 -3.492 -6.355 1 98.94 89 TYR A CA 1
ATOM 665 C C . TYR A 1 89 ? -13.453 -4.148 -7.5 1 98.94 89 TYR A C 1
ATOM 667 O O . TYR A 1 89 ? -13.32 -5.352 -7.734 1 98.94 89 TYR A O 1
ATOM 675 N N . LEU A 1 90 ? -14.266 -3.314 -8.203 1 98.81 90 LEU A N 1
ATOM 676 C CA . LEU A 1 90 ? -15 -3.848 -9.344 1 98.81 90 LEU A CA 1
ATOM 677 C C . LEU A 1 90 ? -14.047 -4.414 -10.391 1 98.81 90 LEU A C 1
ATOM 679 O O . LEU A 1 90 ? -14.281 -5.496 -10.93 1 98.81 90 LEU A O 1
ATOM 683 N N . LEU A 1 91 ? -13.016 -3.641 -10.633 1 98.88 91 LEU A N 1
ATOM 684 C CA . LEU A 1 91 ? -12.016 -4.102 -11.586 1 98.88 91 LEU A CA 1
ATOM 685 C C . LEU A 1 91 ? -11.383 -5.406 -11.117 1 98.88 91 LEU A C 1
ATOM 687 O O . LEU A 1 91 ? -11.117 -6.301 -11.93 1 98.88 91 LEU A O 1
ATOM 691 N N . GLN A 1 92 ? -11.188 -5.512 -9.828 1 98.88 92 GLN A N 1
ATOM 692 C CA . GLN A 1 92 ? -10.617 -6.719 -9.242 1 98.88 92 GLN A CA 1
ATOM 693 C C . GLN A 1 92 ? -11.477 -7.941 -9.539 1 98.88 92 GLN A C 1
ATOM 695 O O . GLN A 1 92 ? -10.961 -8.992 -9.922 1 98.88 92 GLN A O 1
ATOM 700 N N . VAL A 1 93 ? -12.734 -7.848 -9.391 1 98.5 93 VAL A N 1
ATOM 701 C CA . VAL A 1 93 ? -13.688 -8.922 -9.641 1 98.5 93 VAL A CA 1
ATOM 702 C C . VAL A 1 93 ? -13.727 -9.25 -11.133 1 98.5 93 VAL A C 1
ATOM 704 O O . VAL A 1 93 ? -13.688 -10.422 -11.516 1 98.5 93 VAL A O 1
ATOM 707 N N . ILE A 1 94 ? -13.719 -8.258 -11.984 1 98.44 94 ILE A N 1
ATOM 708 C CA . ILE A 1 94 ? -13.773 -8.43 -13.43 1 98.44 94 ILE A CA 1
ATOM 709 C C . ILE A 1 94 ? -12.523 -9.156 -13.914 1 98.44 94 ILE A C 1
ATOM 711 O O . ILE A 1 94 ? -12.609 -10.062 -14.742 1 98.44 94 ILE A O 1
ATOM 715 N N . LEU A 1 95 ? -11.398 -8.812 -13.422 1 98.62 95 LEU A N 1
ATOM 716 C CA . LEU A 1 95 ? -10.125 -9.398 -13.828 1 98.62 95 LEU A CA 1
ATOM 717 C C . LEU A 1 95 ? -10.094 -10.891 -13.516 1 98.62 95 LEU A C 1
ATOM 719 O O . LEU A 1 95 ? -9.43 -11.664 -14.211 1 98.62 95 LEU A O 1
ATOM 723 N N . ALA A 1 96 ? -10.875 -11.336 -12.539 1 97.44 96 ALA A N 1
ATOM 724 C CA . ALA A 1 96 ? -10.812 -12.727 -12.078 1 97.44 96 ALA A CA 1
ATOM 725 C C . ALA A 1 96 ? -11.961 -13.547 -12.656 1 97.44 96 ALA A C 1
ATOM 727 O O . ALA A 1 96 ? -11.906 -14.781 -12.664 1 97.44 96 ALA A O 1
ATOM 728 N N . ALA A 1 97 ? -13.148 -13.078 -13.031 1 94.38 97 ALA A N 1
ATOM 729 C CA . ALA A 1 97 ? -14.438 -13.711 -13.305 1 94.38 97 ALA A CA 1
ATOM 730 C C . ALA A 1 97 ? -14.305 -14.797 -14.367 1 94.38 97 ALA A C 1
ATOM 732 O O . ALA A 1 97 ? -14.828 -15.898 -14.211 1 94.38 97 ALA A O 1
ATOM 733 N N . GLY A 1 98 ? -13.562 -14.633 -15.375 1 92.38 98 GLY A N 1
ATOM 734 C CA . GLY A 1 98 ? -13.508 -15.609 -16.453 1 92.38 98 GLY A CA 1
ATOM 735 C C . GLY A 1 98 ? -12.242 -16.453 -16.438 1 92.38 98 GLY A C 1
ATOM 736 O O . GLY A 1 98 ? -12.07 -17.344 -17.266 1 92.38 98 GLY A O 1
ATOM 737 N N . GLY A 1 99 ? -11.492 -16.141 -15.531 1 94.5 99 GLY A N 1
ATOM 738 C CA . GLY A 1 99 ? -10.258 -16.891 -15.43 1 94.5 99 GLY A CA 1
ATOM 739 C C . GLY A 1 99 ? -9.383 -16.781 -16.656 1 94.5 99 GLY A C 1
ATOM 740 O O . GLY A 1 99 ? -8.578 -17.672 -16.938 1 94.5 99 GLY A O 1
ATOM 741 N N . MET A 1 100 ? -9.633 -15.711 -17.484 1 97.06 100 MET A N 1
ATOM 742 C CA . MET A 1 100 ? -8.797 -15.5 -18.656 1 97.06 100 MET A CA 1
ATOM 743 C C . MET A 1 100 ? -7.363 -15.18 -18.266 1 97.06 100 MET A C 1
ATOM 745 O O . MET A 1 100 ? -7.121 -14.25 -17.5 1 97.06 100 MET A O 1
ATOM 749 N N . PRO A 1 101 ? -6.418 -15.875 -18.875 1 97.81 101 PRO A N 1
ATOM 750 C CA . PRO A 1 101 ? -5.027 -15.75 -18.422 1 97.81 101 PRO A CA 1
ATOM 751 C C . PRO A 1 101 ? -4.516 -14.32 -18.484 1 97.81 101 PRO A C 1
ATOM 753 O O . PRO A 1 101 ? -3.885 -13.844 -17.531 1 97.81 101 PRO A O 1
ATOM 756 N N . LEU A 1 102 ? -4.758 -13.625 -19.516 1 97.31 102 LEU A N 1
ATOM 757 C CA . LEU A 1 102 ? -4.258 -12.258 -19.641 1 97.31 102 LEU A CA 1
ATOM 758 C C . LEU A 1 102 ? -4.863 -11.352 -18.578 1 97.31 102 LEU A C 1
ATOM 760 O O . LEU A 1 102 ? -4.148 -10.594 -17.922 1 97.31 102 LEU A O 1
ATOM 764 N N . LEU A 1 103 ? -6.156 -11.375 -18.375 1 98.25 103 LEU A N 1
ATOM 765 C CA . LEU A 1 103 ? -6.812 -10.547 -17.375 1 98.25 103 LEU A CA 1
ATOM 766 C C . LEU A 1 103 ? -6.352 -10.922 -15.969 1 98.25 103 LEU A C 1
ATOM 768 O O . LEU A 1 103 ? -6.059 -10.055 -15.148 1 98.25 103 LEU A O 1
ATOM 772 N N . LEU A 1 104 ? -6.254 -12.242 -15.727 1 98.19 104 LEU A N 1
ATOM 773 C CA . LEU A 1 104 ? -5.816 -12.742 -14.43 1 98.19 104 LEU A CA 1
ATOM 774 C C . LEU A 1 104 ? -4.41 -12.25 -14.102 1 98.19 104 LEU A C 1
ATOM 776 O O . LEU A 1 104 ? -4.066 -12.07 -12.93 1 98.19 104 LEU A O 1
ATOM 780 N N . SER A 1 105 ? -3.605 -12.055 -15.141 1 98.56 105 SER A N 1
ATOM 781 C CA . SER A 1 105 ? -2.23 -11.602 -14.953 1 98.56 105 SER A CA 1
ATOM 782 C C . SER A 1 105 ? -2.186 -10.219 -14.312 1 98.56 105 SER A C 1
ATOM 784 O O . SER A 1 105 ? -1.202 -9.859 -13.664 1 98.56 105 SER A O 1
ATOM 786 N N . PHE A 1 106 ? -3.275 -9.43 -14.461 1 98.75 106 PHE A N 1
ATOM 787 C CA . PHE A 1 106 ? -3.316 -8.078 -13.93 1 98.75 106 PHE A CA 1
ATOM 788 C C . PHE A 1 106 ? -4 -8.055 -12.562 1 98.75 106 PHE A C 1
ATOM 790 O O . PHE A 1 106 ? -3.988 -7.031 -11.875 1 98.75 106 PHE A O 1
ATOM 797 N N . HIS A 1 107 ? -4.566 -9.156 -12.164 1 98.81 107 HIS A N 1
ATOM 798 C CA . HIS A 1 107 ? -5.355 -9.242 -10.945 1 98.81 107 HIS A CA 1
ATOM 799 C C . HIS A 1 107 ? -4.504 -8.953 -9.711 1 98.81 107 HIS A C 1
ATOM 801 O O . HIS A 1 107 ? -4.863 -8.109 -8.883 1 98.81 107 HIS A O 1
ATOM 807 N N . PRO A 1 108 ? -3.277 -9.484 -9.547 1 98.56 108 PRO A N 1
ATOM 808 C CA . PRO A 1 108 ? -2.479 -9.227 -8.352 1 98.56 108 PRO A CA 1
ATOM 809 C C . PRO A 1 108 ? -2.018 -7.773 -8.25 1 98.56 108 PRO A C 1
ATOM 811 O O . PRO A 1 108 ? -2.041 -7.188 -7.164 1 98.56 108 PRO A O 1
ATOM 814 N N . VAL A 1 109 ? -1.604 -7.168 -9.359 1 98.75 109 VAL A N 1
ATOM 815 C CA . VAL A 1 109 ? -1.143 -5.785 -9.305 1 98.75 109 VAL A CA 1
ATOM 816 C C . VAL A 1 109 ? -2.32 -4.859 -9.008 1 98.75 109 VAL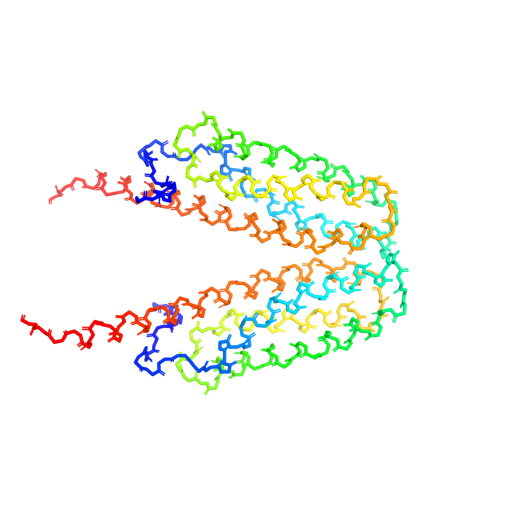 A C 1
ATOM 818 O O . VAL A 1 109 ? -2.172 -3.865 -8.289 1 98.75 109 VAL A O 1
ATOM 821 N N . ASN A 1 110 ? -3.498 -5.133 -9.594 1 98.88 110 ASN A N 1
ATOM 822 C CA . ASN A 1 110 ? -4.68 -4.355 -9.234 1 98.88 110 ASN A CA 1
ATOM 823 C C . ASN A 1 110 ? -5.008 -4.5 -7.75 1 98.88 110 ASN A C 1
ATOM 825 O O . ASN A 1 110 ? -5.453 -3.543 -7.109 1 98.88 110 ASN A O 1
ATOM 829 N N . GLY A 1 111 ? -4.84 -5.738 -7.211 1 98.81 111 GLY A N 1
ATOM 830 C CA . GLY A 1 111 ? -5 -5.918 -5.777 1 98.81 111 GLY A CA 1
ATOM 831 C C . GLY A 1 111 ? -4.102 -5.012 -4.957 1 98.81 111 GLY A C 1
ATOM 832 O O . GLY A 1 111 ? -4.52 -4.488 -3.922 1 98.81 111 GLY A O 1
ATOM 833 N N . ALA A 1 112 ? -2.92 -4.816 -5.414 1 98.88 112 ALA A N 1
ATOM 834 C CA . ALA A 1 112 ? -1.984 -3.93 -4.727 1 98.88 112 ALA A CA 1
ATOM 835 C C . ALA A 1 112 ? -2.443 -2.477 -4.816 1 98.88 112 ALA A C 1
ATOM 837 O O . ALA A 1 112 ? -2.334 -1.725 -3.844 1 98.88 112 ALA A O 1
ATOM 838 N N . PHE A 1 113 ? -2.916 -2.051 -5.973 1 98.88 113 PHE A N 1
ATOM 839 C CA . PHE A 1 113 ? -3.473 -0.71 -6.098 1 98.88 113 PHE A CA 1
ATOM 840 C C . PHE A 1 113 ? -4.652 -0.522 -5.148 1 98.88 113 PHE A C 1
ATOM 842 O O . PHE A 1 113 ? -4.785 0.527 -4.516 1 98.88 113 PHE A O 1
ATOM 849 N N . LEU A 1 114 ? -5.449 -1.513 -5.145 1 98.94 114 LEU A N 1
ATOM 850 C CA . LEU A 1 114 ? -6.609 -1.478 -4.258 1 98.94 114 LEU A CA 1
ATOM 851 C C . LEU A 1 114 ? -6.176 -1.355 -2.799 1 98.94 114 LEU A C 1
ATOM 853 O O . LEU A 1 114 ? -6.754 -0.579 -2.037 1 98.94 114 LEU A O 1
ATOM 857 N N . LEU A 1 115 ? -5.152 -2.074 -2.398 1 98.94 115 LEU A N 1
ATOM 858 C CA . LEU A 1 115 ? -4.621 -1.973 -1.044 1 98.94 115 LEU A CA 1
ATOM 859 C C . LEU A 1 115 ? -4.102 -0.566 -0.768 1 98.94 115 LEU A C 1
ATOM 861 O O . LEU A 1 115 ? -4.418 0.025 0.268 1 98.94 115 LEU A O 1
ATOM 865 N N . ALA A 1 116 ? -3.348 -0.039 -1.697 1 98.75 116 ALA A N 1
ATOM 866 C CA . ALA A 1 116 ? -2.797 1.303 -1.521 1 98.75 116 ALA A CA 1
ATOM 867 C C . ALA A 1 116 ? -3.908 2.338 -1.385 1 98.75 116 ALA A C 1
ATOM 869 O O . ALA A 1 116 ? -3.879 3.176 -0.479 1 98.75 116 ALA A O 1
ATOM 870 N N . ALA A 1 117 ? -4.855 2.256 -2.254 1 98.81 117 ALA A N 1
ATOM 871 C CA . ALA A 1 117 ? -5.98 3.188 -2.197 1 98.81 117 ALA A CA 1
ATOM 872 C C . ALA A 1 117 ? -6.727 3.066 -0.874 1 98.81 117 ALA A C 1
ATOM 874 O O . ALA A 1 117 ? -7.117 4.074 -0.279 1 98.81 117 ALA A O 1
ATOM 875 N N . SER A 1 118 ? -6.93 1.881 -0.44 1 98.88 118 SER A N 1
ATOM 876 C CA . SER A 1 118 ? -7.66 1.657 0.804 1 98.88 118 SER A CA 1
ATOM 877 C C . SER A 1 118 ? -6.887 2.199 2.002 1 98.88 118 SER A C 1
ATOM 879 O O . SER A 1 118 ? -7.484 2.686 2.965 1 98.88 118 SER A O 1
ATOM 881 N N . LEU A 1 119 ? -5.609 2.111 1.955 1 98.75 119 LEU A N 1
ATOM 882 C CA . LEU A 1 119 ? -4.789 2.641 3.037 1 98.75 119 LEU A CA 1
ATOM 883 C C . LEU A 1 119 ? -4.828 4.164 3.057 1 98.75 119 LEU A C 1
ATOM 885 O O . LEU A 1 119 ? -4.855 4.777 4.129 1 98.75 119 LEU A O 1
ATOM 889 N N . VAL A 1 120 ? -4.797 4.73 1.902 1 98.25 120 VAL A N 1
ATOM 890 C CA . VAL A 1 120 ? -4.93 6.184 1.841 1 98.25 120 VAL A CA 1
ATOM 891 C C . VAL A 1 120 ? -6.281 6.605 2.41 1 98.25 120 VAL A C 1
ATOM 893 O O . VAL A 1 120 ? -6.359 7.531 3.219 1 98.25 120 VAL A O 1
ATOM 896 N N . LEU A 1 121 ? -7.289 5.898 1.978 1 98.69 121 LEU A N 1
ATOM 897 C CA . LEU A 1 121 ? -8.625 6.188 2.48 1 98.69 121 LEU A CA 1
ATOM 898 C C . LEU A 1 121 ? -8.68 6.039 3.998 1 98.69 121 LEU A C 1
ATOM 900 O O . LEU A 1 121 ? -9.219 6.906 4.691 1 98.69 121 LEU A O 1
ATOM 904 N N . LEU A 1 122 ? -8.125 4.973 4.5 1 98.69 122 LEU A N 1
ATOM 905 C CA . LEU A 1 122 ? -8.086 4.738 5.938 1 98.69 122 LEU A CA 1
ATOM 906 C C . LEU A 1 122 ? -7.344 5.863 6.652 1 98.69 122 LEU A C 1
ATOM 908 O O . LEU A 1 122 ? -7.809 6.359 7.684 1 98.69 122 LEU A O 1
ATOM 912 N N . ALA A 1 123 ? -6.27 6.297 6.141 1 97.69 123 ALA A N 1
ATOM 913 C CA . ALA A 1 123 ? -5.5 7.379 6.746 1 97.69 123 ALA A CA 1
ATOM 914 C C . ALA A 1 123 ? -6.324 8.664 6.82 1 97.69 123 ALA A C 1
ATOM 916 O O . ALA A 1 123 ? -6.285 9.367 7.832 1 97.69 123 ALA A O 1
ATOM 917 N N . ASN A 1 124 ? -6.992 8.938 5.746 1 97.81 124 ASN A N 1
ATOM 918 C CA . ASN A 1 124 ? -7.84 10.125 5.723 1 97.81 124 ASN A CA 1
ATOM 919 C C . ASN A 1 124 ? -8.953 10.047 6.766 1 97.81 124 ASN A C 1
ATOM 921 O O . ASN A 1 124 ? -9.25 11.031 7.441 1 97.81 124 ASN A O 1
ATOM 925 N N . VAL A 1 125 ? -9.492 8.922 6.891 1 98.44 125 VAL A N 1
ATOM 926 C CA . VAL A 1 125 ? -10.57 8.711 7.852 1 98.44 125 VAL A CA 1
ATOM 927 C C . VAL A 1 125 ? -10.031 8.883 9.273 1 98.44 125 VAL A C 1
ATOM 929 O O . VAL A 1 125 ? -10.641 9.57 10.094 1 98.44 125 VAL A O 1
ATOM 932 N N . GLU A 1 126 ? -8.93 8.312 9.547 1 98 126 GLU A N 1
ATOM 933 C CA . GLU A 1 126 ? -8.336 8.406 10.875 1 98 126 GLU A CA 1
ATOM 934 C C . GLU A 1 126 ? -7.895 9.828 11.188 1 98 126 GLU A C 1
ATOM 936 O O . GLU A 1 126 ? -7.953 10.266 12.344 1 98 126 GLU A O 1
ATOM 941 N N . ARG A 1 127 ? -7.445 10.508 10.172 1 96.69 127 ARG A N 1
ATOM 942 C CA . ARG A 1 127 ? -7.082 11.914 10.352 1 96.69 127 ARG A CA 1
ATOM 943 C C . ARG A 1 127 ? -8.297 12.742 10.758 1 96.69 127 ARG A C 1
ATOM 945 O O . ARG A 1 127 ? -8.203 13.586 11.648 1 96.69 127 ARG A O 1
ATOM 952 N N . ARG A 1 128 ? -9.344 12.5 10.07 1 96.81 128 ARG A N 1
ATOM 953 C CA . ARG A 1 128 ? -10.57 13.195 10.445 1 96.81 128 ARG A CA 1
ATOM 954 C C . ARG A 1 128 ? -10.961 12.883 11.891 1 96.81 128 ARG A C 1
ATOM 956 O O . ARG A 1 128 ? -11.328 13.781 12.648 1 96.81 128 ARG A O 1
ATOM 963 N N . ARG A 1 129 ? -10.867 11.672 12.227 1 96.25 129 ARG A N 1
ATOM 964 C CA . ARG A 1 129 ? -11.234 11.25 13.57 1 96.25 129 ARG A CA 1
ATOM 965 C C . ARG A 1 129 ? -10.344 11.906 14.617 1 96.25 129 ARG A C 1
ATOM 967 O O . ARG A 1 129 ? -10.82 12.352 15.664 1 96.25 129 ARG A O 1
ATOM 974 N N . SER A 1 130 ? -9.117 12.008 14.336 1 95.5 130 SER A N 1
ATOM 975 C CA . SER A 1 130 ? -8.156 12.633 15.25 1 95.5 130 SER A CA 1
ATOM 976 C C . SER A 1 130 ? -8.453 14.117 15.43 1 95.5 130 SER A C 1
ATOM 978 O O . SER A 1 130 ? -8.344 14.648 16.531 1 95.5 130 SER A O 1
ATOM 980 N N . GLN A 1 131 ? -8.82 14.727 14.328 1 94.31 131 GLN A N 1
ATOM 981 C CA . GLN A 1 131 ? -9.141 16.141 14.391 1 94.31 131 GLN A CA 1
ATOM 982 C C . GLN A 1 131 ? -10.414 16.391 15.203 1 94.31 131 GLN A C 1
ATOM 984 O O . GLN A 1 131 ? -10.5 17.359 15.953 1 94.31 131 GLN A O 1
ATOM 989 N N . SER A 1 132 ? -11.328 15.523 15.008 1 93.25 132 SER A N 1
ATOM 990 C CA . SER A 1 132 ? -12.57 15.625 15.773 1 93.25 132 SER A CA 1
ATOM 991 C C . SER A 1 132 ? -12.312 15.453 17.266 1 93.25 132 SER A C 1
ATOM 993 O O . SER A 1 132 ? -12.867 16.188 18.094 1 93.25 132 SER A O 1
ATOM 995 N N . LEU A 1 133 ? -11.508 14.539 17.672 1 92.88 133 LEU A N 1
ATOM 996 C CA . LEU A 1 133 ? -11.156 14.289 19.062 1 92.88 133 LEU A CA 1
ATOM 997 C C . LEU A 1 133 ? -10.375 15.469 19.641 1 92.88 133 LEU A C 1
ATOM 999 O O . LEU A 1 133 ? -10.578 15.828 20.812 1 92.88 133 LEU A O 1
ATOM 1003 N N . ALA A 1 134 ? -9.562 16.078 18.797 1 92.38 134 ALA A N 1
ATOM 1004 C CA . ALA A 1 134 ? -8.789 17.234 19.234 1 92.38 134 ALA A CA 1
ATOM 1005 C C . ALA A 1 134 ? -9.703 18.438 19.5 1 92.38 134 ALA A C 1
ATOM 1007 O O . ALA A 1 134 ? -9.508 19.172 20.469 1 92.38 134 ALA A O 1
ATOM 1008 N N . GLU A 1 135 ? -10.648 18.594 18.656 1 90.81 135 GLU A N 1
ATOM 1009 C CA . GLU A 1 135 ? -11.609 19.672 18.812 1 90.81 135 GLU A CA 1
ATOM 1010 C C . GLU A 1 135 ? -12.469 19.469 20.062 1 90.81 135 GLU A C 1
ATOM 1012 O O . GLU A 1 135 ? -12.742 20.422 20.797 1 90.81 135 GLU A O 1
ATOM 1017 N N . ASP A 1 136 ? -12.859 18.281 20.281 1 89.75 136 ASP A N 1
ATOM 1018 C CA . ASP A 1 136 ? -13.648 17.953 21.469 1 89.75 136 ASP A CA 1
ATOM 1019 C C . ASP A 1 136 ? -12.859 18.25 22.75 1 89.75 136 ASP A C 1
ATOM 1021 O O . ASP A 1 136 ? -13.398 18.812 23.703 1 89.75 136 ASP A O 1
ATOM 1025 N N . ASN A 1 137 ? -11.594 17.984 22.781 1 90.5 137 ASN A N 1
ATOM 1026 C CA . ASN A 1 137 ? -10.719 18.203 23.938 1 90.5 137 ASN A CA 1
ATOM 1027 C C . ASN A 1 137 ? -10.477 19.703 24.172 1 90.5 137 ASN A C 1
ATOM 1029 O O . ASN A 1 137 ? -10.328 20.141 25.312 1 90.5 137 ASN A O 1
ATOM 1033 N N . ALA A 1 138 ? -10.469 20.438 23.094 1 90.81 138 ALA A N 1
ATOM 1034 C CA . ALA A 1 138 ? -10.242 21.875 23.188 1 90.81 138 ALA A CA 1
ATOM 1035 C C . ALA A 1 138 ? -11.469 22.594 23.734 1 90.81 138 ALA A C 1
ATOM 1037 O O . ALA A 1 138 ? -11.352 23.562 24.5 1 90.81 138 ALA A O 1
ATOM 1038 N N . THR A 1 139 ? -12.539 22.109 23.391 1 87.88 139 THR A N 1
ATOM 1039 C CA . THR A 1 139 ? -13.781 22.734 23.828 1 87.88 139 THR A CA 1
ATOM 1040 C C . THR A 1 139 ? -14.133 22.297 25.25 1 87.88 139 THR A C 1
ATOM 1042 O O . THR A 1 139 ? -14.859 23 25.953 1 87.88 139 THR A O 1
ATOM 1045 N N . ALA A 1 140 ? -13.781 21.141 25.781 1 88.5 140 ALA A N 1
ATOM 1046 C CA . ALA A 1 140 ? -14.062 20.641 27.125 1 88.5 140 ALA A CA 1
ATOM 1047 C C . ALA A 1 140 ? -13.188 21.328 28.172 1 88.5 140 ALA A C 1
ATOM 1049 O O . ALA A 1 140 ? -13.555 21.391 29.344 1 88.5 140 ALA A O 1
ATOM 1050 N N . LYS A 1 141 ? -11.969 21.719 28.031 1 72.44 141 LYS A N 1
ATOM 1051 C CA . LYS A 1 141 ? -11.117 22.359 29.016 1 72.44 141 LYS A CA 1
ATOM 1052 C C . LYS A 1 141 ? -11.57 23.797 29.266 1 72.44 141 LYS A C 1
ATOM 1054 O O . LYS A 1 141 ? -11.375 24.688 28.438 1 72.44 141 LYS A O 1
ATOM 1059 N N . PRO A 1 142 ? -12.664 23.953 30.281 1 60.91 142 PRO A N 1
ATOM 1060 C CA . PRO A 1 142 ? -13 25.312 30.703 1 60.91 142 PRO A CA 1
ATOM 1061 C C . PRO A 1 142 ? -11.773 26.125 31.109 1 60.91 142 PRO A C 1
ATOM 1063 O O . PRO A 1 142 ? -10.766 25.562 31.547 1 60.91 142 PRO A O 1
ATOM 1066 N N . GLY A 1 143 ? -11.531 27.422 30.438 1 53.22 143 GLY A N 1
ATOM 1067 C CA . GLY A 1 143 ? -10.562 28.344 31.016 1 53.22 143 GLY A CA 1
ATOM 1068 C C . GLY A 1 143 ? -10.516 28.312 32.531 1 53.22 143 GLY A C 1
ATOM 1069 O O . GLY A 1 143 ? -11.531 28.5 33.188 1 53.22 143 GLY A O 1
ATOM 1070 N N . LYS A 1 144 ? -9.75 27.469 33.031 1 47.09 144 LYS A N 1
ATOM 1071 C CA . LYS A 1 144 ? -9.484 27.969 34.344 1 47.09 144 LYS A CA 1
ATOM 1072 C C . LYS A 1 144 ? -8.938 29.391 34.312 1 47.09 144 LYS A C 1
ATOM 1074 O O . LYS A 1 144 ? -8.258 29.766 33.344 1 47.09 144 LYS A O 1
ATOM 1079 N N . MET B 1 1 ? 12.062 10.461 27.594 1 31.16 1 MET B N 1
ATOM 1080 C CA . MET B 1 1 ? 11.367 10.977 26.406 1 31.16 1 MET B CA 1
ATOM 1081 C C . MET B 1 1 ? 11.859 10.273 25.156 1 31.16 1 MET B C 1
ATOM 1083 O O . MET B 1 1 ? 13 10.461 24.734 1 31.16 1 MET B O 1
ATOM 1087 N N . GLU B 1 2 ? 11.68 9.078 24.828 1 41.12 2 GLU B N 1
ATOM 1088 C CA . GLU B 1 2 ? 12.234 8.32 23.703 1 41.12 2 GLU B CA 1
ATOM 1089 C C . GLU B 1 2 ? 12.039 9.062 22.391 1 41.12 2 GLU B C 1
ATOM 1091 O O . GLU B 1 2 ? 10.906 9.352 22 1 41.12 2 GLU B O 1
ATOM 1096 N N . LYS B 1 3 ? 12.805 10.008 21.891 1 47.28 3 LYS B N 1
ATOM 1097 C CA . LYS B 1 3 ? 12.75 10.992 20.812 1 47.28 3 LYS B CA 1
ATOM 1098 C C . LYS B 1 3 ? 12.445 10.32 19.469 1 47.28 3 LYS B C 1
ATOM 1100 O O . LYS B 1 3 ? 13.141 9.383 19.062 1 47.28 3 LYS B O 1
ATOM 1105 N N . THR B 1 4 ? 11.25 10.109 19.047 1 56.53 4 THR B N 1
ATOM 1106 C CA . THR B 1 4 ? 10.93 9.703 17.688 1 56.53 4 THR B CA 1
ATOM 1107 C C . THR B 1 4 ? 11.883 10.359 16.688 1 56.53 4 THR B C 1
ATOM 1109 O O . THR B 1 4 ? 12.078 11.578 16.703 1 56.53 4 THR B O 1
ATOM 1112 N N . PRO B 1 5 ? 12.828 9.547 16.141 1 65.38 5 PRO B N 1
ATOM 1113 C CA . PRO B 1 5 ? 13.836 10.18 15.281 1 65.38 5 PRO B CA 1
ATOM 1114 C C . PRO B 1 5 ? 13.234 11.195 14.312 1 65.38 5 PRO B C 1
ATOM 1116 O O . PRO B 1 5 ? 12.203 10.922 13.688 1 65.38 5 PRO B O 1
ATOM 1119 N N . ASP B 1 6 ? 13.609 12.367 14.398 1 82.44 6 ASP B N 1
ATOM 1120 C CA . ASP B 1 6 ? 13.18 13.547 13.656 1 82.44 6 ASP B CA 1
ATOM 1121 C C . ASP B 1 6 ? 13.641 13.477 12.203 1 82.44 6 ASP B C 1
ATOM 1123 O O . ASP B 1 6 ? 14.828 13.305 11.93 1 82.44 6 ASP B O 1
ATOM 1127 N N . THR B 1 7 ? 12.703 13.391 11.188 1 89.62 7 THR B N 1
ATOM 1128 C CA . THR B 1 7 ? 13 13.352 9.758 1 89.62 7 THR B CA 1
ATOM 1129 C C . THR B 1 7 ? 13.32 14.75 9.234 1 89.62 7 THR B C 1
ATOM 1131 O O . THR B 1 7 ? 13.688 14.906 8.07 1 89.62 7 THR B O 1
ATOM 1134 N N . PHE B 1 8 ? 13.32 15.789 10.102 1 89.44 8 PHE B N 1
ATOM 1135 C CA . PHE B 1 8 ? 13.461 17.156 9.625 1 89.44 8 PHE B CA 1
ATOM 1136 C C . PHE B 1 8 ? 14.766 17.766 10.125 1 89.44 8 PHE B C 1
ATOM 1138 O O . PHE B 1 8 ? 14.891 19 10.211 1 89.44 8 PHE B O 1
ATOM 1145 N N . VAL B 1 9 ? 15.609 16.938 10.445 1 88.81 9 VAL B N 1
ATOM 1146 C CA . VAL B 1 9 ? 16.938 17.391 10.859 1 88.81 9 VAL B CA 1
ATOM 1147 C C . VAL B 1 9 ? 17.672 17.984 9.664 1 88.81 9 VAL B C 1
ATOM 1149 O O . VAL B 1 9 ? 17.672 17.406 8.578 1 88.81 9 VAL B O 1
ATOM 1152 N N . ASP B 1 10 ? 18.281 19.188 9.82 1 92.62 10 ASP B N 1
ATOM 1153 C CA . ASP B 1 10 ? 19.125 19.828 8.82 1 92.62 10 ASP B CA 1
ATOM 1154 C C . ASP B 1 10 ? 18.375 20.016 7.5 1 92.62 10 ASP B C 1
ATOM 1156 O O . ASP B 1 10 ? 18.891 19.656 6.438 1 92.62 10 ASP B O 1
ATOM 1160 N N . LEU B 1 11 ? 17.25 20.547 7.5 1 91.94 11 LEU B N 1
ATOM 1161 C CA . LEU B 1 11 ? 16.406 20.75 6.328 1 91.94 11 LEU B 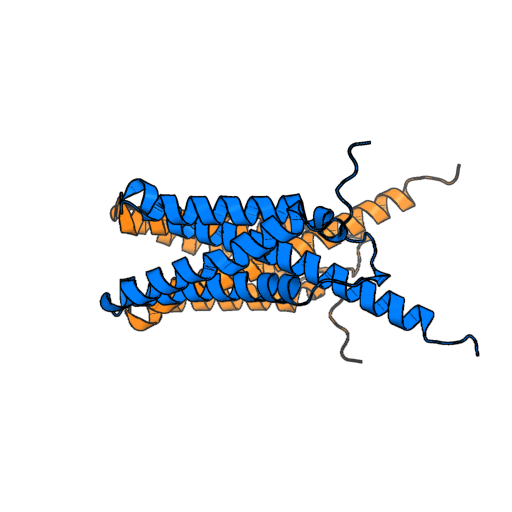CA 1
ATOM 1162 C C . LEU B 1 11 ? 17.125 21.609 5.285 1 91.94 11 LEU B C 1
ATOM 1164 O O . LEU B 1 11 ? 16.906 21.438 4.082 1 91.94 11 LEU B O 1
ATOM 1168 N N . GLY B 1 12 ? 17.906 22.531 5.719 1 90.06 12 GLY B N 1
ATOM 1169 C CA . GLY B 1 12 ? 18.625 23.422 4.82 1 90.06 12 GLY B CA 1
ATOM 1170 C C . GLY B 1 12 ? 19.547 22.688 3.871 1 90.06 12 GLY B C 1
ATOM 1171 O O . GLY B 1 12 ? 19.859 23.188 2.791 1 90.06 12 GLY B O 1
ATOM 1172 N N . ARG B 1 13 ? 19.938 21.5 4.234 1 92.88 13 ARG B N 1
ATOM 1173 C CA . ARG B 1 13 ? 20.828 20.703 3.398 1 92.88 13 ARG B CA 1
ATOM 1174 C C . ARG B 1 13 ? 20.031 19.875 2.393 1 92.88 13 ARG B C 1
ATOM 1176 O O . ARG B 1 13 ? 20.625 19.219 1.521 1 92.88 13 ARG B O 1
ATOM 1183 N N . GLY B 1 14 ? 18.75 19.828 2.592 1 92.81 14 GLY B N 1
ATOM 1184 C CA . GLY B 1 14 ? 17.906 19.094 1.673 1 92.81 14 GLY B CA 1
ATOM 1185 C C . GLY B 1 14 ? 18 17.578 1.846 1 92.81 14 GLY B C 1
ATOM 1186 O O . GLY B 1 14 ? 18.594 17.109 2.814 1 92.81 14 GLY B O 1
ATOM 1187 N N . THR B 1 15 ? 17.312 16.875 1.003 1 95.62 15 THR B N 1
ATOM 1188 C CA . THR B 1 15 ? 17.375 15.422 0.911 1 95.62 15 THR B CA 1
ATOM 1189 C C . THR B 1 15 ? 18.203 14.992 -0.299 1 95.62 15 THR B C 1
ATOM 1191 O O . THR B 1 15 ? 17.969 15.461 -1.414 1 95.62 15 THR B O 1
ATOM 1194 N N . PRO B 1 16 ? 19.203 14.156 -0.139 1 97 16 PRO B N 1
ATOM 1195 C CA . PRO B 1 16 ? 20 13.734 -1.292 1 97 16 PRO B CA 1
ATOM 1196 C C . PRO B 1 16 ? 19.156 13.141 -2.416 1 97 16 PRO B C 1
ATOM 1198 O O . PRO B 1 16 ? 18.188 12.422 -2.15 1 97 16 PRO B O 1
ATOM 1201 N N . ALA B 1 17 ? 19.5 13.445 -3.66 1 97.44 17 ALA B N 1
ATOM 1202 C CA . ALA B 1 17 ? 18.719 13.023 -4.824 1 97.44 17 ALA B CA 1
ATOM 1203 C C . ALA B 1 17 ? 18.672 11.5 -4.93 1 97.44 17 ALA B C 1
ATOM 1205 O O . ALA B 1 17 ? 17.641 10.938 -5.32 1 97.44 17 ALA B O 1
ATOM 1206 N N . TRP B 1 18 ? 19.781 10.859 -4.645 1 98.19 18 TRP B N 1
ATOM 1207 C CA . TRP B 1 18 ? 19.828 9.406 -4.762 1 98.19 18 TRP B CA 1
ATOM 1208 C C . TRP B 1 18 ? 18.875 8.742 -3.773 1 98.19 18 TRP B C 1
ATOM 1210 O O . TRP B 1 18 ? 18.312 7.691 -4.062 1 98.19 18 TRP B O 1
ATOM 1220 N N . PHE B 1 19 ? 18.75 9.305 -2.543 1 98.69 19 PHE B N 1
ATOM 1221 C CA . PHE B 1 19 ? 17.844 8.773 -1.534 1 98.69 19 PHE B CA 1
ATOM 1222 C C . PHE B 1 19 ? 16.391 8.953 -1.967 1 98.69 19 PHE B C 1
ATOM 1224 O O . PHE B 1 19 ? 15.594 8.016 -1.873 1 98.69 19 PHE B O 1
ATOM 1231 N N . THR B 1 20 ? 16.062 10.109 -2.531 1 98.56 20 THR B N 1
ATOM 1232 C CA . THR B 1 20 ? 14.734 10.383 -3.059 1 98.56 20 THR B CA 1
ATOM 1233 C C . THR B 1 20 ? 14.422 9.469 -4.238 1 98.56 20 THR B C 1
ATOM 1235 O O . THR B 1 20 ? 13.32 8.93 -4.336 1 98.56 20 THR B O 1
ATOM 1238 N N . PHE B 1 21 ? 15.375 9.352 -5.102 1 98.81 21 PHE B N 1
ATOM 1239 C CA . PHE B 1 21 ? 15.211 8.484 -6.262 1 98.81 21 PHE B CA 1
ATOM 1240 C C . PHE B 1 21 ? 14.953 7.051 -5.828 1 98.81 21 PHE B C 1
ATOM 1242 O O . PHE B 1 21 ? 14.039 6.395 -6.348 1 98.81 21 PHE B O 1
ATOM 1249 N N . ALA B 1 22 ? 15.688 6.504 -4.906 1 98.81 22 ALA B N 1
ATOM 1250 C CA . ALA B 1 22 ? 15.516 5.148 -4.387 1 98.81 22 ALA B CA 1
ATOM 1251 C C . ALA B 1 22 ? 14.133 4.969 -3.764 1 98.81 22 ALA B C 1
ATOM 1253 O O . ALA B 1 22 ? 13.477 3.951 -3.984 1 98.81 22 ALA B O 1
ATOM 1254 N N . ALA B 1 23 ? 13.742 5.957 -2.99 1 98.88 23 ALA B N 1
ATOM 1255 C CA . ALA B 1 23 ? 12.438 5.902 -2.334 1 98.88 23 ALA B CA 1
ATOM 1256 C C . ALA B 1 23 ? 11.305 5.871 -3.359 1 98.88 23 ALA B C 1
ATOM 1258 O O . ALA B 1 23 ? 10.281 5.215 -3.146 1 98.88 23 ALA B O 1
ATOM 1259 N N . ARG B 1 24 ? 11.484 6.547 -4.496 1 98.88 24 ARG B N 1
ATOM 1260 C CA . ARG B 1 24 ? 10.469 6.602 -5.539 1 98.88 24 ARG B CA 1
ATOM 1261 C C . ARG B 1 24 ? 10.453 5.32 -6.359 1 98.88 24 ARG B C 1
ATOM 1263 O O . ARG B 1 24 ? 9.383 4.82 -6.723 1 98.88 24 ARG B O 1
ATOM 1270 N N . ILE B 1 25 ? 11.555 4.781 -6.633 1 98.81 25 ILE B N 1
ATOM 1271 C CA . ILE B 1 25 ? 11.656 3.646 -7.547 1 98.81 25 ILE B CA 1
ATOM 1272 C C . ILE B 1 25 ? 11.203 2.371 -6.84 1 98.81 25 ILE B C 1
ATOM 1274 O O . ILE B 1 25 ? 10.664 1.462 -7.473 1 98.81 25 ILE B O 1
ATOM 1278 N N . LEU B 1 26 ? 11.367 2.285 -5.551 1 98.88 26 LEU B N 1
ATOM 1279 C CA . LEU B 1 26 ? 11.125 1.045 -4.82 1 98.88 26 LEU B CA 1
ATOM 1280 C C . LEU B 1 26 ? 9.656 0.645 -4.906 1 98.88 26 LEU B C 1
ATOM 1282 O O . LEU B 1 26 ? 9.336 -0.459 -5.352 1 98.88 26 LEU B O 1
ATOM 1286 N N . PRO B 1 27 ? 8.703 1.5 -4.578 1 98.88 27 PRO B N 1
ATOM 1287 C CA . PRO B 1 27 ? 7.309 1.073 -4.699 1 98.88 27 PRO B CA 1
ATOM 1288 C C . PRO B 1 27 ? 6.891 0.819 -6.148 1 98.88 27 PRO B C 1
ATOM 1290 O O . PRO B 1 27 ? 6.074 -0.066 -6.414 1 98.88 27 PRO B O 1
ATOM 1293 N N . VAL B 1 28 ? 7.441 1.528 -7.117 1 98.81 28 VAL B N 1
ATOM 1294 C CA . VAL B 1 28 ? 7.164 1.292 -8.531 1 98.81 28 VAL B CA 1
ATOM 1295 C C . VAL B 1 28 ? 7.684 -0.085 -8.938 1 98.81 28 VAL B C 1
ATOM 1297 O O . VAL B 1 28 ? 7.004 -0.829 -9.648 1 98.81 28 VAL B O 1
ATOM 1300 N N . GLY B 1 29 ? 8.852 -0.357 -8.5 1 98.88 29 GLY B N 1
ATOM 1301 C CA . GLY B 1 29 ? 9.43 -1.665 -8.766 1 98.88 29 GLY B CA 1
ATOM 1302 C C . GLY B 1 29 ? 8.633 -2.805 -8.172 1 98.88 29 GLY B C 1
ATOM 1303 O O . GLY B 1 29 ? 8.484 -3.859 -8.789 1 98.88 29 GLY B O 1
ATOM 1304 N N . ILE B 1 30 ? 8.117 -2.594 -6.934 1 98.94 30 ILE B N 1
ATOM 1305 C CA . ILE B 1 30 ? 7.32 -3.625 -6.273 1 98.94 30 ILE B CA 1
ATOM 1306 C C . ILE B 1 30 ? 6.035 -3.869 -7.055 1 98.94 30 ILE B C 1
ATOM 1308 O O . ILE B 1 30 ? 5.613 -5.016 -7.234 1 98.94 30 ILE B O 1
ATOM 1312 N N . LEU B 1 31 ? 5.434 -2.85 -7.59 1 98.81 31 LEU B N 1
ATOM 1313 C CA . LEU B 1 31 ? 4.27 -3.02 -8.453 1 98.81 31 LEU B CA 1
ATOM 1314 C C . LEU B 1 31 ? 4.641 -3.777 -9.727 1 98.81 31 LEU B C 1
ATOM 1316 O O . LEU B 1 31 ? 3.887 -4.641 -10.18 1 98.81 31 LEU B O 1
ATOM 1320 N N . GLY B 1 32 ? 5.816 -3.439 -10.281 1 98.75 32 GLY B N 1
ATOM 1321 C CA . GLY B 1 32 ? 6.32 -4.191 -11.422 1 98.75 32 GLY B CA 1
ATOM 1322 C C . GLY B 1 32 ? 6.531 -5.664 -11.117 1 98.75 32 GLY B C 1
ATOM 1323 O O . GLY B 1 32 ? 6.297 -6.52 -11.969 1 98.75 32 GLY B O 1
ATOM 1324 N N . GLN B 1 33 ? 6.953 -5.941 -9.922 1 98.88 33 GLN B N 1
ATOM 1325 C CA . GLN B 1 33 ? 7.145 -7.32 -9.484 1 98.88 33 GLN B CA 1
ATOM 1326 C C . GLN B 1 33 ? 5.816 -8.07 -9.453 1 98.88 33 GLN B C 1
ATOM 1328 O O . GLN B 1 33 ? 5.746 -9.234 -9.867 1 98.88 33 GLN B O 1
ATOM 1333 N N . LEU B 1 34 ? 4.793 -7.422 -8.969 1 98.75 34 LEU B N 1
ATOM 1334 C CA . LEU B 1 34 ? 3.48 -8.055 -8.922 1 98.75 34 LEU B CA 1
ATOM 1335 C C . LEU B 1 34 ? 2.945 -8.297 -10.328 1 98.75 34 LEU B C 1
ATOM 1337 O O . LEU B 1 34 ? 2.352 -9.344 -10.602 1 98.75 34 LEU B O 1
ATOM 1341 N N . LEU B 1 35 ? 3.207 -7.371 -11.195 1 98.62 35 LEU B N 1
ATOM 1342 C CA . LEU B 1 35 ? 2.766 -7.523 -12.578 1 98.62 35 LEU B CA 1
ATOM 1343 C C . LEU B 1 35 ? 3.529 -8.648 -13.266 1 98.62 35 LEU B C 1
ATOM 1345 O O . LEU B 1 35 ? 2.928 -9.508 -13.922 1 98.62 35 LEU B O 1
ATOM 1349 N N . SER B 1 36 ? 4.828 -8.641 -13.164 1 98.62 36 SER B N 1
ATOM 1350 C CA . SER B 1 36 ? 5.625 -9.672 -13.812 1 98.62 36 SER B CA 1
ATOM 1351 C C . SER B 1 36 ? 5.309 -11.055 -13.258 1 98.62 36 SER B C 1
ATOM 1353 O O . SER B 1 36 ? 5.277 -12.039 -14 1 98.62 36 SER B O 1
ATOM 1355 N N . ALA B 1 37 ? 5.07 -11.172 -11.953 1 98.44 37 ALA B N 1
ATOM 1356 C CA . ALA B 1 37 ? 4.684 -12.445 -11.359 1 98.44 37 ALA B CA 1
ATOM 1357 C C . ALA B 1 37 ? 3.338 -12.922 -11.898 1 98.44 37 ALA B C 1
ATOM 1359 O O . ALA B 1 37 ? 3.156 -14.102 -12.188 1 98.44 37 ALA B O 1
ATOM 1360 N N . GLY B 1 38 ? 2.391 -12.008 -12.008 1 98.44 38 GLY B N 1
ATOM 1361 C CA . GLY B 1 38 ? 1.104 -12.359 -12.586 1 98.44 38 GLY B CA 1
ATOM 1362 C C . GLY B 1 38 ? 1.214 -12.875 -14.016 1 98.44 38 GLY B C 1
ATOM 1363 O O . GLY B 1 38 ? 0.596 -13.875 -14.367 1 98.44 38 GLY B O 1
ATOM 1364 N N . LEU B 1 39 ? 1.988 -12.164 -14.797 1 98.56 39 LEU B N 1
ATOM 1365 C CA . LEU B 1 39 ? 2.201 -12.578 -16.172 1 98.56 39 LEU B CA 1
ATOM 1366 C C . LEU B 1 39 ? 2.867 -13.953 -16.234 1 98.56 39 LEU B C 1
ATOM 1368 O O . LEU B 1 39 ? 2.502 -14.789 -17.062 1 98.56 39 LEU B O 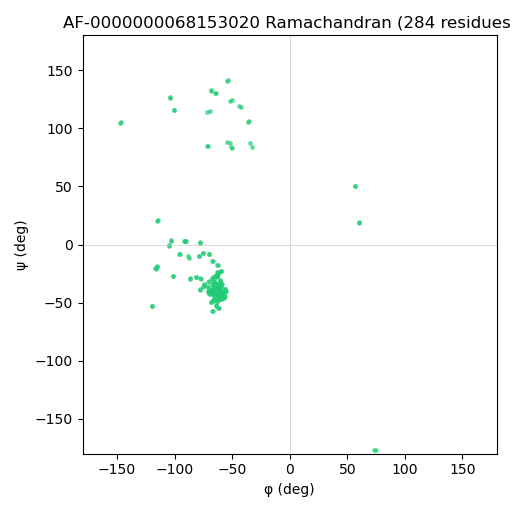1
ATOM 1372 N N . ALA B 1 40 ? 3.861 -14.18 -15.422 1 98.31 40 ALA B N 1
ATOM 1373 C CA . ALA B 1 40 ? 4.566 -15.453 -15.398 1 98.31 40 ALA B CA 1
ATOM 1374 C C . ALA B 1 40 ? 3.645 -16.578 -14.953 1 98.31 40 ALA B C 1
ATOM 1376 O O . ALA B 1 40 ? 3.691 -17.688 -15.5 1 98.31 40 ALA B O 1
ATOM 1377 N N . LEU B 1 41 ? 2.818 -16.359 -14 1 97.19 41 LEU B N 1
ATOM 1378 C CA . LEU B 1 41 ? 1.933 -17.359 -13.414 1 97.19 41 LEU B CA 1
ATOM 1379 C C . LEU B 1 41 ? 0.817 -17.734 -14.391 1 97.19 41 LEU B C 1
ATOM 1381 O O . LEU B 1 41 ? 0.478 -18.922 -14.523 1 97.19 41 LEU B O 1
ATOM 1385 N N . PHE B 1 42 ? 0.246 -16.75 -15.117 1 97.44 42 PHE B N 1
ATOM 1386 C CA . PHE B 1 42 ? -1.042 -17 -15.75 1 97.44 42 PHE B CA 1
ATOM 1387 C C . PHE B 1 42 ? -0.919 -16.953 -17.266 1 97.44 42 PHE B C 1
ATOM 1389 O O . PHE B 1 42 ? -1.789 -17.453 -17.984 1 97.44 42 PHE B O 1
ATOM 1396 N N . ARG B 1 43 ? 0.144 -16.344 -17.766 1 96.75 43 ARG B N 1
ATOM 1397 C CA . ARG B 1 43 ? 0.199 -16.156 -19.203 1 96.75 43 ARG B CA 1
ATOM 1398 C C . ARG B 1 43 ? 1.416 -16.859 -19.812 1 96.75 43 ARG B C 1
ATOM 1400 O O . ARG B 1 43 ? 1.292 -17.609 -20.766 1 96.75 43 ARG B O 1
ATOM 1407 N N . ASP B 1 44 ? 2.557 -16.531 -19.234 1 98.12 44 ASP B N 1
ATOM 1408 C CA . ASP B 1 44 ? 3.799 -16.984 -19.859 1 98.12 44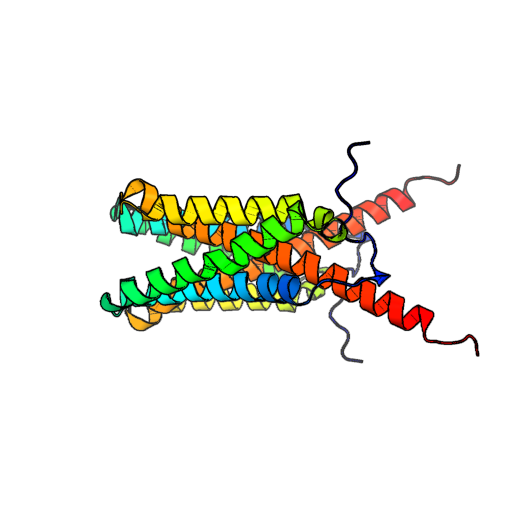 ASP B CA 1
ATOM 1409 C C . ASP B 1 44 ? 4.867 -17.266 -18.797 1 98.12 44 ASP B C 1
ATOM 1411 O O . ASP B 1 44 ? 5.547 -16.359 -18.328 1 98.12 44 ASP B O 1
ATOM 1415 N N . SER B 1 45 ? 5.129 -18.578 -18.516 1 97.38 45 SER B N 1
ATOM 1416 C CA . SER B 1 45 ? 6.039 -18.984 -17.453 1 97.38 45 SER B CA 1
ATOM 1417 C C . SER B 1 45 ? 7.477 -18.594 -17.766 1 97.38 45 SER B C 1
ATOM 1419 O O . SER B 1 45 ? 8.336 -18.594 -16.875 1 97.38 45 SER B O 1
ATOM 1421 N N . SER B 1 46 ? 7.773 -18.234 -19 1 97.75 46 SER B N 1
ATOM 1422 C CA . SER B 1 46 ? 9.133 -17.828 -19.359 1 97.75 46 SER B CA 1
ATOM 1423 C C . SER B 1 46 ? 9.5 -16.484 -18.75 1 97.75 46 SER B C 1
ATOM 1425 O O . SER B 1 46 ? 10.672 -16.109 -18.734 1 97.75 46 SER B O 1
ATOM 1427 N N . LEU B 1 47 ? 8.508 -15.859 -18.172 1 97.81 47 LEU B N 1
ATOM 1428 C CA . LEU B 1 47 ? 8.742 -14.523 -17.625 1 97.81 47 LEU B CA 1
ATOM 1429 C C . LEU B 1 47 ? 9.195 -14.602 -16.172 1 97.81 47 LEU B C 1
ATOM 1431 O O . LEU B 1 47 ? 9.461 -13.57 -15.547 1 97.81 47 LEU B O 1
ATOM 1435 N N . TRP B 1 48 ? 9.375 -15.797 -15.633 1 97.5 48 TRP B N 1
ATOM 1436 C CA . TRP B 1 48 ? 9.898 -15.938 -14.281 1 97.5 48 TRP B CA 1
ATOM 1437 C C . TRP B 1 48 ? 11.336 -15.422 -14.195 1 97.5 48 TRP B C 1
ATOM 1439 O O . TRP B 1 48 ? 11.75 -14.891 -13.164 1 97.5 48 TRP B O 1
ATOM 1449 N N . GLY B 1 49 ? 12.078 -15.586 -15.242 1 97.5 49 GLY B N 1
ATOM 1450 C CA . GLY B 1 49 ? 13.414 -15.023 -15.273 1 97.5 49 GLY B CA 1
ATOM 1451 C C . GLY B 1 49 ? 13.438 -13.516 -15.109 1 97.5 49 GLY B C 1
ATOM 1452 O O . GLY B 1 49 ? 14.258 -12.977 -14.359 1 97.5 49 GLY B O 1
ATOM 1453 N N . LEU B 1 50 ? 12.555 -12.844 -15.852 1 97.25 50 LEU B N 1
ATOM 1454 C CA . LEU B 1 50 ? 12.414 -11.398 -15.734 1 97.25 50 LEU B CA 1
ATOM 1455 C C . LEU B 1 50 ? 12.016 -11.008 -14.32 1 97.25 50 LEU B C 1
ATOM 1457 O O . LEU B 1 50 ? 12.57 -10.055 -13.75 1 97.25 50 LEU B O 1
ATOM 1461 N N . HIS B 1 51 ? 11.078 -11.711 -13.727 1 98.38 51 HIS B N 1
ATOM 1462 C CA . HIS B 1 51 ? 10.641 -11.461 -12.359 1 98.38 51 HIS B CA 1
ATOM 1463 C C . HIS B 1 51 ? 11.805 -11.555 -11.375 1 98.38 51 HIS B C 1
ATOM 1465 O O . HIS B 1 51 ? 12 -10.664 -10.547 1 98.38 51 HIS B O 1
ATOM 1471 N N . ALA B 1 52 ? 12.586 -12.57 -11.531 1 97.75 52 ALA B N 1
ATOM 1472 C CA . ALA B 1 52 ? 13.727 -12.773 -10.641 1 97.75 52 ALA B CA 1
ATOM 1473 C C . ALA B 1 52 ? 14.781 -11.68 -10.836 1 97.75 52 ALA B C 1
ATOM 1475 O O . ALA B 1 52 ? 15.336 -11.172 -9.859 1 97.75 52 ALA B O 1
ATOM 1476 N N . ALA B 1 53 ? 15.031 -11.312 -12.07 1 97.94 53 ALA B N 1
ATOM 1477 C CA . ALA B 1 53 ? 16.016 -10.281 -12.375 1 97.94 53 ALA B CA 1
ATOM 1478 C C . ALA B 1 53 ? 15.594 -8.93 -11.812 1 97.94 53 ALA B C 1
ATOM 1480 O O . ALA B 1 53 ? 16.391 -8.227 -11.188 1 97.94 53 ALA B O 1
ATOM 1481 N N . LEU B 1 54 ? 14.336 -8.578 -11.992 1 97.94 54 LEU B N 1
ATOM 1482 C CA . LEU B 1 54 ? 13.797 -7.332 -11.469 1 97.94 54 LEU B CA 1
ATOM 1483 C C . LEU B 1 54 ? 13.828 -7.332 -9.945 1 97.94 54 LEU B C 1
ATOM 1485 O O . LEU B 1 54 ? 14.156 -6.316 -9.32 1 97.94 54 LEU B O 1
ATOM 1489 N N . GLY B 1 55 ? 13.461 -8.484 -9.391 1 98.5 55 GLY B N 1
ATOM 1490 C CA . GLY B 1 55 ? 13.539 -8.609 -7.941 1 98.5 55 GLY B CA 1
ATOM 1491 C C . GLY B 1 55 ? 14.93 -8.383 -7.391 1 98.5 55 GLY B C 1
ATOM 1492 O O . GLY B 1 55 ? 15.102 -7.699 -6.379 1 98.5 55 GLY B O 1
ATOM 1493 N N . GLY B 1 56 ? 15.914 -8.992 -8.047 1 98.44 56 GLY B N 1
ATOM 1494 C CA . GLY B 1 56 ? 17.297 -8.766 -7.664 1 98.44 56 GLY B CA 1
ATOM 1495 C C . GLY B 1 56 ? 17.719 -7.32 -7.797 1 98.44 56 GLY B C 1
ATOM 1496 O O . GLY B 1 56 ? 18.438 -6.793 -6.934 1 98.44 56 GLY B O 1
ATOM 1497 N N . ALA B 1 57 ? 17.297 -6.645 -8.812 1 98.5 57 ALA B N 1
ATOM 1498 C CA . ALA B 1 57 ? 17.656 -5.25 -9.062 1 98.5 57 ALA B CA 1
ATOM 1499 C C . ALA B 1 57 ? 17.109 -4.34 -7.973 1 98.5 57 ALA B C 1
ATOM 1501 O O . ALA B 1 57 ? 17.703 -3.309 -7.656 1 98.5 57 ALA B O 1
ATOM 1502 N N . LEU B 1 58 ? 16.016 -4.703 -7.324 1 98.81 58 LEU B N 1
ATOM 1503 C CA . LEU B 1 58 ? 15.383 -3.887 -6.297 1 98.81 58 LEU B CA 1
ATOM 1504 C C . LEU B 1 58 ? 16.172 -3.938 -4.996 1 98.81 58 LEU B C 1
ATOM 1506 O O . LEU B 1 58 ? 15.898 -3.18 -4.062 1 98.81 58 LEU B O 1
ATOM 1510 N N . SER B 1 59 ? 17.234 -4.82 -4.918 1 98.69 59 SER B N 1
ATOM 1511 C CA . SER B 1 59 ? 18.141 -4.789 -3.771 1 98.69 59 SER B CA 1
ATOM 1512 C C . SER B 1 59 ? 18.891 -3.463 -3.693 1 98.69 59 SER B C 1
ATOM 1514 O O . SER B 1 59 ? 19.203 -2.98 -2.602 1 98.69 59 SER B O 1
ATOM 1516 N N . PHE B 1 60 ? 19.078 -2.852 -4.805 1 98.56 60 PHE B N 1
ATOM 1517 C CA . PHE B 1 60 ? 19.859 -1.619 -4.844 1 98.56 60 PHE B CA 1
ATOM 1518 C C . PHE B 1 60 ? 19.141 -0.497 -4.109 1 98.56 60 PHE B C 1
ATOM 1520 O O . PHE B 1 60 ? 19.656 0.052 -3.135 1 98.56 60 PHE B O 1
ATOM 1527 N N . PRO B 1 61 ? 17.906 -0.206 -4.551 1 98.81 61 PRO B N 1
ATOM 1528 C CA . PRO B 1 61 ? 17.234 0.845 -3.795 1 98.81 61 PRO B CA 1
ATOM 1529 C C . PRO B 1 61 ? 16.938 0.442 -2.35 1 98.81 61 PRO B C 1
ATOM 1531 O O . PRO B 1 61 ? 16.984 1.283 -1.449 1 98.81 61 PRO B O 1
ATOM 1534 N N . ALA B 1 62 ? 16.672 -0.809 -2.078 1 98.81 62 ALA B N 1
ATOM 1535 C CA . ALA B 1 62 ? 16.422 -1.249 -0.708 1 98.81 62 ALA B CA 1
ATOM 1536 C C . ALA B 1 62 ? 17.656 -1.04 0.171 1 98.81 62 ALA B C 1
ATOM 1538 O O . ALA B 1 62 ? 17.562 -0.477 1.264 1 98.81 62 ALA B O 1
ATOM 1539 N N . VAL B 1 63 ? 18.797 -1.411 -0.277 1 98.75 63 VAL B N 1
ATOM 1540 C CA . VAL B 1 63 ? 20.047 -1.289 0.469 1 98.75 63 VAL B CA 1
ATOM 1541 C C . VAL B 1 63 ? 20.438 0.183 0.59 1 98.75 63 VAL B C 1
ATOM 1543 O O . VAL B 1 63 ? 20.875 0.627 1.649 1 98.75 63 VAL B O 1
ATOM 1546 N N . SER B 1 64 ? 20.281 0.899 -0.481 1 98.75 64 SER B N 1
ATOM 1547 C CA . SER B 1 64 ? 20.641 2.314 -0.466 1 98.75 64 SER B CA 1
ATOM 1548 C C . SER B 1 64 ? 19.844 3.074 0.591 1 98.75 64 SER B C 1
ATOM 1550 O O . SER B 1 64 ? 20.391 3.926 1.293 1 98.75 64 SER B O 1
ATOM 1552 N N . LEU B 1 65 ? 18.578 2.789 0.74 1 98.88 65 LEU B N 1
ATOM 1553 C CA . LEU B 1 65 ? 17.719 3.496 1.688 1 98.88 65 LEU B CA 1
ATOM 1554 C C . LEU B 1 65 ? 18.141 3.201 3.125 1 98.88 65 LEU B C 1
ATOM 1556 O O . LEU B 1 65 ? 18.266 4.117 3.939 1 98.88 65 LEU B O 1
ATOM 1560 N N . VAL B 1 66 ? 18.344 1.931 3.443 1 98.62 66 VAL B N 1
ATOM 1561 C CA . VAL B 1 66 ? 18.734 1.588 4.809 1 98.62 66 VAL B CA 1
ATOM 1562 C C . VAL B 1 66 ? 20.141 2.086 5.09 1 98.62 66 VAL B C 1
ATOM 1564 O O . VAL B 1 66 ? 20.438 2.566 6.191 1 98.62 66 VAL B O 1
ATOM 1567 N N . ALA B 1 67 ? 21.094 2.006 4.18 1 98.62 67 ALA B N 1
ATOM 1568 C CA . ALA B 1 67 ? 22.453 2.529 4.34 1 98.62 67 ALA B CA 1
ATOM 1569 C C . ALA B 1 67 ? 22.438 4.043 4.551 1 98.62 67 ALA B C 1
ATOM 1571 O O . ALA B 1 67 ? 23.141 4.562 5.422 1 98.62 67 ALA B O 1
ATOM 1572 N N . GLY B 1 68 ? 21.656 4.727 3.703 1 98.06 68 GLY B N 1
ATOM 1573 C CA . GLY B 1 68 ? 21.516 6.16 3.891 1 98.06 68 GLY B CA 1
ATOM 1574 C C . GLY B 1 68 ? 21.016 6.539 5.273 1 98.06 68 GLY B C 1
ATOM 1575 O O . GLY B 1 68 ? 21.578 7.434 5.914 1 98.06 68 GLY B O 1
ATOM 1576 N N . ALA B 1 69 ? 20.031 5.836 5.73 1 97.81 69 ALA B N 1
ATOM 1577 C CA . ALA B 1 69 ? 19.453 6.129 7.039 1 97.81 69 ALA B CA 1
ATOM 1578 C C . ALA B 1 69 ? 20.453 5.812 8.156 1 97.81 69 ALA B C 1
ATOM 1580 O O . ALA B 1 69 ? 20.422 6.441 9.219 1 97.81 69 ALA B O 1
ATOM 1581 N N . LEU B 1 70 ? 21.328 4.84 7.922 1 97 70 LEU B N 1
ATOM 1582 C CA . LEU B 1 70 ? 22.266 4.406 8.953 1 97 70 LEU B CA 1
ATOM 1583 C C . LEU B 1 70 ? 23.516 5.266 8.93 1 97 70 LEU B C 1
ATOM 1585 O O . LEU B 1 70 ? 24.125 5.512 9.977 1 97 70 LEU B O 1
ATOM 1589 N N . PHE B 1 71 ? 23.922 5.824 7.781 1 96.88 71 PHE B N 1
ATOM 1590 C CA . PHE B 1 71 ? 25.266 6.387 7.664 1 96.88 71 PHE B CA 1
ATOM 1591 C C . PHE B 1 71 ? 25.203 7.887 7.402 1 96.88 71 PHE B C 1
ATOM 1593 O O . PHE B 1 71 ? 26.219 8.586 7.508 1 96.88 71 PHE B O 1
ATOM 1600 N N . VAL B 1 72 ? 24.109 8.352 6.93 1 96.31 72 VAL B N 1
ATOM 1601 C CA . VAL B 1 72 ? 23.938 9.789 6.727 1 96.31 72 VAL B CA 1
ATOM 1602 C C . VAL B 1 72 ? 23.125 10.383 7.875 1 96.31 72 VAL B C 1
ATOM 1604 O O . VAL B 1 72 ? 21.953 10.055 8.055 1 96.31 72 VAL B O 1
ATOM 1607 N N . SER B 1 73 ? 23.672 11.25 8.672 1 95 73 SER B N 1
ATOM 1608 C CA . SER B 1 73 ? 23.125 11.766 9.93 1 95 73 SER B CA 1
ATOM 1609 C C . SER B 1 73 ? 21.766 12.398 9.727 1 95 73 SER B C 1
ATOM 1611 O O . SER B 1 73 ? 20.844 12.172 10.508 1 95 73 SER B O 1
ATOM 1613 N N . ARG B 1 74 ? 21.562 13.117 8.672 1 94.81 74 ARG B N 1
ATOM 1614 C CA . ARG B 1 74 ? 20.312 13.852 8.492 1 94.81 74 ARG B CA 1
ATOM 1615 C C . ARG B 1 74 ? 19.203 12.93 8.023 1 94.81 74 ARG B C 1
ATOM 1617 O O . ARG B 1 74 ? 18.031 13.336 7.98 1 94.81 74 ARG B O 1
ATOM 1624 N N . LEU B 1 75 ? 19.547 11.719 7.656 1 97.19 75 LEU B N 1
ATOM 1625 C CA . LEU B 1 75 ? 18.547 10.773 7.168 1 97.19 75 LEU B CA 1
ATOM 1626 C C . LEU B 1 75 ? 18.203 9.75 8.242 1 97.19 75 LEU B C 1
ATOM 1628 O O . LEU B 1 75 ? 17.391 8.859 8.016 1 97.19 75 LEU B O 1
ATOM 1632 N N . ARG B 1 76 ? 18.719 9.836 9.43 1 96.12 76 ARG B N 1
ATOM 1633 C CA . ARG B 1 76 ? 18.547 8.859 10.5 1 96.12 76 ARG B CA 1
ATOM 1634 C C . ARG B 1 76 ? 17.094 8.773 10.938 1 96.12 76 ARG B C 1
ATOM 1636 O O . ARG B 1 76 ? 16.641 7.719 11.391 1 96.12 76 ARG B O 1
ATOM 1643 N N . GLY B 1 77 ? 16.344 9.859 10.742 1 96.25 77 GLY B N 1
ATOM 1644 C CA . GLY B 1 77 ? 14.922 9.875 11.086 1 96.25 77 GLY B CA 1
ATOM 1645 C C . GLY B 1 77 ? 14.109 8.875 10.281 1 96.25 77 GLY B C 1
ATOM 1646 O O . GLY B 1 77 ? 13 8.508 10.68 1 96.25 77 GLY B O 1
ATOM 1647 N N . PHE B 1 78 ? 14.68 8.406 9.156 1 97.5 78 PHE B N 1
ATOM 1648 C CA . PHE B 1 78 ? 13.992 7.457 8.297 1 97.5 78 PHE B CA 1
ATOM 1649 C C . PHE B 1 78 ? 14.336 6.023 8.688 1 97.5 78 PHE B C 1
ATOM 1651 O O . PHE B 1 78 ? 13.852 5.074 8.07 1 97.5 78 PHE B O 1
ATOM 1658 N N . GLY B 1 79 ? 15.125 5.805 9.734 1 97.56 79 GLY B N 1
ATOM 1659 C CA . GLY B 1 79 ? 15.734 4.523 10.062 1 97.56 79 GLY B CA 1
ATOM 1660 C C . GLY B 1 79 ? 14.711 3.422 10.289 1 97.56 79 GLY B C 1
ATOM 1661 O O . GLY B 1 79 ? 14.914 2.281 9.867 1 97.56 79 GLY B O 1
ATOM 1662 N N . TRP B 1 80 ? 13.641 3.762 11 1 97.56 80 TRP B N 1
ATOM 1663 C CA . TRP B 1 80 ? 12.641 2.736 11.297 1 97.56 80 TRP B CA 1
ATOM 1664 C C . TRP B 1 80 ? 12.023 2.191 10.016 1 97.56 80 TRP B C 1
ATOM 1666 O O . TRP B 1 80 ? 12.023 0.979 9.789 1 97.56 80 TRP B O 1
ATOM 1676 N N . TRP B 1 81 ? 11.5 3.041 9.18 1 98.06 81 TRP B N 1
ATOM 1677 C CA . TRP B 1 81 ? 10.797 2.617 7.973 1 98.06 81 TRP B CA 1
ATOM 1678 C C . TRP B 1 81 ? 11.766 2.055 6.941 1 98.06 81 TRP B C 1
ATOM 1680 O O . TRP B 1 81 ? 11.438 1.121 6.211 1 98.06 81 TRP B O 1
ATOM 1690 N N . ALA B 1 82 ? 12.953 2.623 6.836 1 98.62 82 ALA B N 1
ATOM 1691 C CA . ALA B 1 82 ? 13.977 2.061 5.953 1 98.62 82 ALA B CA 1
ATOM 1692 C C . ALA B 1 82 ? 14.383 0.662 6.41 1 98.62 82 ALA B C 1
ATOM 1694 O O . ALA B 1 82 ? 14.523 -0.248 5.59 1 98.62 82 ALA B O 1
ATOM 1695 N N . GLY B 1 83 ? 14.594 0.52 7.723 1 98.62 83 GLY B N 1
ATOM 1696 C CA . GLY B 1 83 ? 14.938 -0.783 8.273 1 98.62 83 GLY B CA 1
ATOM 1697 C C . GLY B 1 83 ? 13.852 -1.823 8.055 1 98.62 83 GLY B C 1
ATOM 1698 O O . GLY B 1 83 ? 14.141 -2.951 7.645 1 98.62 83 GLY B O 1
ATOM 1699 N N . LEU B 1 84 ? 12.617 -1.412 8.328 1 98.81 84 LEU B N 1
ATOM 1700 C CA . LEU B 1 84 ? 11.5 -2.324 8.117 1 98.81 84 LEU B CA 1
ATOM 1701 C C . LEU B 1 84 ? 11.398 -2.729 6.652 1 98.81 84 LEU B C 1
ATOM 1703 O O . LEU B 1 84 ? 11.203 -3.906 6.34 1 98.81 84 LEU B O 1
ATOM 1707 N N . THR B 1 85 ? 11.508 -1.754 5.785 1 98.88 85 THR B N 1
ATOM 1708 C CA . THR B 1 85 ? 11.445 -2.02 4.352 1 98.88 85 THR B CA 1
ATOM 1709 C C . THR B 1 85 ? 12.539 -3 3.939 1 98.88 85 THR B C 1
ATOM 1711 O O . THR B 1 85 ? 12.281 -3.949 3.195 1 98.88 85 THR B O 1
ATOM 1714 N N . PHE B 1 86 ? 13.75 -2.842 4.422 1 98.88 86 PHE B N 1
ATOM 1715 C CA . PHE B 1 86 ? 14.859 -3.721 4.09 1 98.88 86 PHE B CA 1
ATOM 1716 C C . PHE B 1 86 ? 14.625 -5.125 4.637 1 98.88 86 PHE B C 1
ATOM 1718 O O . PHE B 1 86 ? 14.867 -6.113 3.941 1 98.88 86 PHE B O 1
ATOM 1725 N N . LEU B 1 87 ? 14.141 -5.207 5.863 1 98.88 87 LEU B N 1
ATOM 1726 C CA . LEU B 1 87 ? 13.859 -6.504 6.473 1 98.88 87 LEU B CA 1
ATOM 1727 C C . LEU B 1 87 ? 12.773 -7.246 5.695 1 98.88 87 LEU B C 1
ATOM 1729 O O . LEU B 1 87 ? 12.891 -8.453 5.469 1 98.88 87 LEU B O 1
ATOM 1733 N N . LEU B 1 88 ? 11.758 -6.539 5.297 1 98.94 88 LEU B N 1
ATOM 1734 C CA . LEU B 1 88 ? 10.688 -7.148 4.508 1 98.94 88 LEU B CA 1
ATOM 1735 C C . LEU B 1 88 ? 11.211 -7.602 3.148 1 98.94 88 LEU B C 1
ATOM 1737 O O . LEU B 1 88 ? 10.758 -8.609 2.607 1 98.94 88 LEU B O 1
ATOM 1741 N N . TYR B 1 89 ? 12.156 -6.875 2.539 1 98.94 89 TYR B N 1
ATOM 1742 C CA . TYR B 1 89 ? 12.781 -7.293 1.29 1 98.94 89 TYR B CA 1
ATOM 1743 C C . TYR B 1 89 ? 13.539 -8.602 1.473 1 98.94 89 TYR B C 1
ATOM 1745 O O . TYR B 1 89 ? 13.398 -9.523 0.667 1 98.94 89 TYR B O 1
ATOM 1753 N N . LEU B 1 90 ? 14.352 -8.641 2.562 1 98.88 90 LEU B N 1
ATOM 1754 C CA . LEU B 1 90 ? 15.078 -9.875 2.842 1 98.88 90 LEU B CA 1
ATOM 1755 C C . LEU B 1 90 ? 14.117 -11.039 3.033 1 98.88 90 LEU B C 1
ATOM 1757 O O . LEU B 1 90 ? 14.352 -12.133 2.51 1 98.88 90 LEU B O 1
ATOM 1761 N N . LEU B 1 91 ? 13.094 -10.758 3.795 1 98.88 91 LEU B N 1
ATOM 1762 C CA . LEU B 1 91 ? 12.086 -11.797 4.012 1 98.88 91 LEU B CA 1
ATOM 1763 C C . LEU B 1 91 ? 11.453 -12.219 2.693 1 98.88 91 LEU B C 1
ATOM 1765 O O . LEU B 1 91 ? 11.188 -13.406 2.479 1 98.88 91 LEU B O 1
ATOM 1769 N N . GLN B 1 92 ? 11.258 -11.258 1.819 1 98.88 92 GLN B N 1
ATOM 1770 C CA . GLN B 1 92 ? 10.688 -11.531 0.507 1 98.88 92 GLN B CA 1
ATOM 1771 C C . GLN B 1 92 ? 11.547 -12.516 -0.276 1 98.88 92 GLN B C 1
ATOM 1773 O O . GLN B 1 92 ? 11.023 -13.469 -0.87 1 98.88 92 GLN B O 1
ATOM 1778 N N . VAL B 1 93 ? 12.812 -12.352 -0.285 1 98.5 93 VAL B N 1
ATOM 1779 C CA . VAL B 1 93 ? 13.758 -13.211 -0.987 1 98.5 93 VAL B CA 1
ATOM 1780 C C . VAL B 1 93 ? 13.789 -14.586 -0.333 1 98.5 93 VAL B C 1
ATOM 1782 O O . VAL B 1 93 ? 13.758 -15.609 -1.023 1 98.5 93 VAL B O 1
ATOM 1785 N N . ILE B 1 94 ? 13.781 -14.648 0.97 1 98.44 94 ILE B N 1
ATOM 1786 C CA . ILE B 1 94 ? 13.828 -15.898 1.722 1 98.44 94 ILE B CA 1
ATOM 1787 C C . ILE B 1 94 ? 12.578 -16.719 1.437 1 98.44 94 ILE B C 1
ATOM 1789 O O . ILE B 1 94 ? 12.656 -17.938 1.225 1 98.44 94 ILE B O 1
ATOM 1793 N N . LEU B 1 95 ? 11.461 -16.125 1.414 1 98.62 95 LEU B N 1
ATOM 1794 C CA . LEU B 1 95 ? 10.188 -16.812 1.199 1 98.62 95 LEU B CA 1
ATOM 1795 C C . LEU B 1 95 ? 10.148 -17.469 -0.173 1 98.62 95 LEU B C 1
ATOM 1797 O O . LEU B 1 95 ? 9.484 -18.5 -0.353 1 98.62 95 LEU B O 1
ATOM 1801 N N . ALA B 1 96 ? 10.922 -16.969 -1.118 1 97.44 96 ALA B N 1
ATOM 1802 C CA . ALA B 1 96 ? 10.859 -17.469 -2.494 1 97.44 96 ALA B CA 1
ATOM 1803 C C . ALA B 1 96 ? 12 -18.422 -2.789 1 97.44 96 ALA B C 1
ATOM 1805 O O . ALA B 1 96 ? 11.945 -19.188 -3.762 1 97.44 96 ALA B O 1
ATOM 1806 N N . ALA B 1 97 ? 13.203 -18.438 -2.197 1 94.31 97 ALA B N 1
ATOM 1807 C CA . ALA B 1 97 ? 14.492 -19.031 -2.533 1 94.31 97 ALA B CA 1
ATOM 1808 C C . ALA B 1 97 ? 14.344 -20.547 -2.736 1 94.31 97 ALA B C 1
ATOM 1810 O O . ALA B 1 97 ? 14.867 -21.094 -3.703 1 94.31 97 ALA B O 1
ATOM 1811 N N . GLY B 1 98 ? 13.602 -21.234 -1.983 1 92.38 98 GLY B N 1
ATOM 1812 C CA . GLY B 1 98 ? 13.539 -22.688 -2.094 1 92.38 98 GLY B CA 1
ATOM 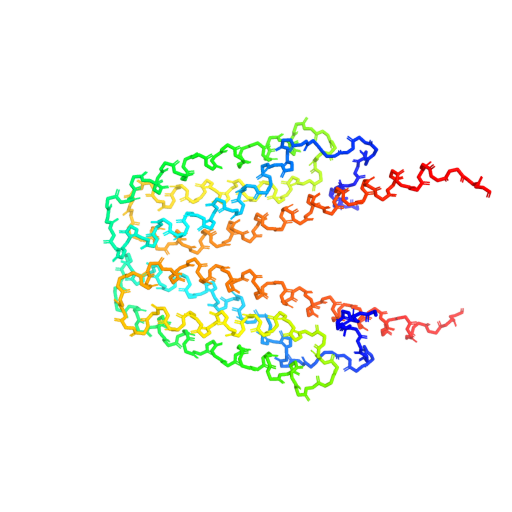1813 C C . GLY B 1 98 ? 12.273 -23.188 -2.766 1 92.38 98 GLY B C 1
ATOM 1814 O O . GLY B 1 98 ? 12.102 -24.391 -2.967 1 92.38 98 GLY B O 1
ATOM 1815 N N . GLY B 1 99 ? 11.531 -22.281 -3.084 1 94.5 99 GLY B N 1
ATOM 1816 C CA . GLY B 1 99 ? 10.297 -22.656 -3.748 1 94.5 99 GLY B CA 1
ATOM 1817 C C . GLY B 1 99 ? 9.414 -23.547 -2.898 1 94.5 99 GLY B C 1
ATOM 1818 O O . GLY B 1 99 ? 8.602 -24.312 -3.426 1 94.5 99 GLY B O 1
ATOM 1819 N N . MET B 1 100 ? 9.672 -23.547 -1.547 1 97.12 100 MET B N 1
ATOM 1820 C CA . MET B 1 100 ? 8.836 -24.344 -0.655 1 97.12 100 MET B CA 1
ATOM 1821 C C . MET B 1 100 ? 7.402 -23.844 -0.641 1 97.12 100 MET B C 1
ATOM 1823 O O . MET B 1 100 ? 7.16 -22.656 -0.378 1 97.12 100 MET B O 1
ATOM 1827 N N . PRO B 1 101 ? 6.457 -24.734 -0.814 1 97.81 101 PRO B N 1
ATOM 1828 C CA . PRO B 1 101 ? 5.066 -24.312 -0.986 1 97.81 101 PRO B CA 1
ATOM 1829 C C . PRO B 1 101 ? 4.555 -23.469 0.187 1 97.81 101 PRO B C 1
ATOM 1831 O O . PRO B 1 101 ? 3.926 -22.438 -0.019 1 97.81 101 PRO B O 1
ATOM 1834 N N . LEU B 1 102 ? 4.797 -23.859 1.36 1 97.44 102 LEU B N 1
ATOM 1835 C CA . LEU B 1 102 ? 4.305 -23.125 2.516 1 97.44 102 LEU B CA 1
ATOM 1836 C C . LEU B 1 102 ? 4.91 -21.719 2.568 1 97.44 102 LEU B C 1
ATOM 1838 O O . LEU B 1 102 ? 4.195 -20.734 2.75 1 97.44 102 LEU B O 1
ATOM 1842 N N . LEU B 1 103 ? 6.203 -21.594 2.438 1 98.25 103 LEU B N 1
ATOM 1843 C CA . LEU B 1 103 ? 6.863 -20.281 2.475 1 98.25 103 LEU B CA 1
ATOM 1844 C C . LEU B 1 103 ? 6.402 -19.406 1.313 1 98.25 103 LEU B C 1
ATOM 1846 O O . LEU B 1 103 ? 6.113 -18.219 1.498 1 98.25 103 LEU B O 1
ATOM 1850 N N . LEU B 1 104 ? 6.301 -20.031 0.139 1 98.19 104 LEU B N 1
ATOM 1851 C CA . LEU B 1 104 ? 5.867 -19.312 -1.056 1 98.19 104 LEU B CA 1
ATOM 1852 C C . LEU B 1 104 ? 4.461 -18.75 -0.872 1 98.19 104 LEU B C 1
ATOM 1854 O O . LEU B 1 104 ? 4.121 -17.719 -1.447 1 98.19 104 LEU B O 1
ATOM 1858 N N . SER B 1 105 ? 3.65 -19.453 -0.089 1 98.62 105 SER B N 1
ATOM 1859 C CA . SER B 1 105 ? 2.277 -19.016 0.148 1 98.62 105 SER B CA 1
ATOM 1860 C C . SER B 1 105 ? 2.236 -17.656 0.853 1 98.62 105 SER B C 1
ATOM 1862 O O . SER B 1 105 ? 1.254 -16.922 0.739 1 98.62 105 SER B O 1
ATOM 1864 N N . PHE B 1 106 ? 3.322 -17.297 1.573 1 98.75 106 PHE B N 1
ATOM 1865 C CA . PHE B 1 106 ? 3.367 -16.047 2.314 1 98.75 106 PHE B CA 1
ATOM 1866 C C . PHE B 1 106 ? 4.051 -14.961 1.495 1 98.75 106 PHE B C 1
ATOM 1868 O O . PHE B 1 106 ? 4.043 -13.789 1.88 1 98.75 106 PHE B O 1
ATOM 1875 N N . HIS B 1 107 ? 4.625 -15.32 0.38 1 98.81 107 HIS B N 1
ATOM 1876 C CA . HIS B 1 107 ? 5.414 -14.406 -0.442 1 98.81 107 HIS B CA 1
ATOM 1877 C C . HIS B 1 107 ? 4.559 -13.258 -0.962 1 98.81 107 HIS B C 1
ATOM 1879 O O . HIS B 1 107 ? 4.922 -12.086 -0.808 1 98.81 107 HIS B O 1
ATOM 1885 N N . PRO B 1 108 ? 3.326 -13.453 -1.48 1 98.5 108 PRO B N 1
ATOM 1886 C CA . PRO B 1 108 ? 2.525 -12.344 -2.008 1 98.5 108 PRO B CA 1
ATOM 1887 C C . PRO B 1 108 ? 2.074 -11.375 -0.919 1 98.5 108 PRO B C 1
ATOM 1889 O O . PRO B 1 108 ? 2.1 -10.156 -1.123 1 98.5 108 PRO B O 1
ATOM 1892 N N . VAL B 1 109 ? 1.673 -11.883 0.242 1 98.81 109 VAL B N 1
ATOM 1893 C CA . VAL B 1 109 ? 1.218 -10.984 1.301 1 98.81 109 VAL B CA 1
ATOM 1894 C C . VAL B 1 109 ? 2.398 -10.188 1.844 1 98.81 109 VAL B C 1
ATOM 1896 O O . VAL B 1 109 ? 2.254 -9.008 2.189 1 98.81 109 VAL B O 1
ATOM 1899 N N . ASN B 1 110 ? 3.572 -10.82 1.988 1 98.94 110 ASN B N 1
ATOM 1900 C CA . ASN B 1 110 ? 4.758 -10.055 2.377 1 98.94 110 ASN B CA 1
ATOM 1901 C C . ASN B 1 110 ? 5.09 -8.977 1.353 1 98.94 110 ASN B C 1
ATOM 1903 O O . ASN B 1 110 ? 5.535 -7.887 1.717 1 98.94 110 ASN B O 1
ATOM 1907 N N . GLY B 1 111 ? 4.914 -9.312 0.047 1 98.81 111 GLY B N 1
ATOM 1908 C CA . GLY B 1 111 ? 5.074 -8.289 -0.979 1 98.81 111 GLY B CA 1
ATOM 1909 C C . GLY B 1 111 ? 4.184 -7.082 -0.764 1 98.81 111 GLY B C 1
ATOM 1910 O O . GLY B 1 111 ? 4.605 -5.945 -0.989 1 98.81 111 GLY B O 1
ATOM 1911 N N . ALA B 1 112 ? 2.998 -7.32 -0.328 1 98.88 112 ALA B N 1
ATOM 1912 C CA . ALA B 1 112 ? 2.068 -6.23 -0.046 1 98.88 112 ALA B CA 1
ATOM 1913 C C . ALA B 1 112 ? 2.531 -5.41 1.154 1 98.88 112 ALA B C 1
ATOM 1915 O O . ALA B 1 112 ? 2.426 -4.18 1.153 1 98.88 112 ALA B O 1
ATOM 1916 N N . PHE B 1 113 ? 3.004 -6.07 2.197 1 98.88 113 PHE B N 1
ATOM 1917 C CA . PHE B 1 113 ? 3.564 -5.348 3.332 1 98.88 113 PHE B CA 1
ATOM 1918 C C . PHE B 1 113 ? 4.746 -4.488 2.896 1 98.88 113 PHE B C 1
ATOM 1920 O O . PHE B 1 113 ? 4.883 -3.344 3.336 1 98.88 113 PHE B O 1
ATOM 1927 N N . LEU B 1 114 ? 5.543 -5.086 2.115 1 98.94 114 LEU B N 1
ATOM 1928 C CA . LEU B 1 114 ? 6.703 -4.371 1.6 1 98.94 114 LEU B CA 1
ATOM 1929 C C . LEU B 1 114 ? 6.273 -3.143 0.8 1 98.94 114 LEU B C 1
ATOM 1931 O O . LEU B 1 114 ? 6.859 -2.066 0.946 1 98.94 114 LEU B O 1
ATOM 1935 N N . LEU B 1 115 ? 5.25 -3.262 -0.02 1 98.94 115 LEU B N 1
ATOM 1936 C CA . LEU B 1 115 ? 4.723 -2.129 -0.772 1 98.94 115 LEU B CA 1
ATOM 1937 C C . LEU B 1 115 ? 4.203 -1.046 0.169 1 98.94 115 LEU B C 1
ATOM 1939 O O . LEU B 1 115 ? 4.52 0.134 -0.001 1 98.94 115 LEU B O 1
ATOM 1943 N N . ALA B 1 116 ? 3.455 -1.454 1.162 1 98.75 116 ALA B N 1
ATOM 1944 C CA . ALA B 1 116 ? 2.908 -0.489 2.111 1 98.75 116 ALA B CA 1
ATOM 1945 C C . ALA B 1 116 ? 4.023 0.249 2.848 1 98.75 116 ALA B C 1
ATOM 1947 O O . ALA B 1 116 ? 3.998 1.477 2.955 1 98.75 116 ALA B O 1
ATOM 1948 N N . ALA B 1 117 ? 4.965 -0.493 3.316 1 98.81 117 ALA B N 1
ATOM 1949 C CA . ALA B 1 117 ? 6.094 0.117 4.016 1 98.81 117 ALA B CA 1
ATOM 1950 C C . ALA B 1 117 ? 6.844 1.086 3.107 1 98.81 117 ALA B C 1
ATOM 1952 O O . ALA B 1 117 ? 7.238 2.172 3.539 1 98.81 117 ALA B O 1
ATOM 1953 N N . SER B 1 118 ? 7.043 0.706 1.902 1 98.88 118 SER B N 1
ATOM 1954 C CA . SER B 1 118 ? 7.773 1.548 0.962 1 98.88 118 SER B CA 1
ATOM 1955 C C . SER B 1 118 ? 7.008 2.83 0.656 1 98.88 118 SER B C 1
ATOM 1957 O O . SER B 1 118 ? 7.609 3.887 0.45 1 98.88 118 SER B O 1
ATOM 1959 N N . LEU B 1 119 ? 5.73 2.742 0.615 1 98.75 119 LEU B N 1
ATOM 1960 C CA . LEU B 1 119 ? 4.91 3.926 0.368 1 98.75 119 LEU B CA 1
ATOM 1961 C C . LEU B 1 119 ? 4.953 4.875 1.56 1 98.75 119 LEU B C 1
ATOM 1963 O O . LEU B 1 119 ? 4.984 6.094 1.386 1 98.75 119 LEU B O 1
ATOM 1967 N N . VAL B 1 120 ? 4.926 4.309 2.717 1 98.31 120 VAL B N 1
ATOM 1968 C CA . VAL B 1 120 ? 5.059 5.148 3.9 1 98.31 120 VAL B CA 1
ATOM 1969 C C . VAL B 1 120 ? 6.414 5.852 3.887 1 98.31 120 VAL B C 1
ATOM 1971 O O . VAL B 1 120 ? 6.496 7.059 4.125 1 98.31 120 VAL B O 1
ATOM 1974 N N . LEU B 1 121 ? 7.418 5.078 3.594 1 98.75 121 LEU B N 1
ATOM 1975 C CA . LEU B 1 121 ? 8.758 5.648 3.51 1 98.75 121 LEU B CA 1
ATOM 1976 C C . LEU B 1 121 ? 8.82 6.754 2.463 1 98.75 121 LEU B C 1
ATOM 1978 O O . LEU B 1 121 ? 9.359 7.832 2.721 1 98.75 121 LEU B O 1
ATOM 1982 N N . LEU B 1 122 ? 8.258 6.496 1.318 1 98.69 122 LEU B N 1
ATOM 1983 C CA . LEU B 1 122 ? 8.227 7.488 0.249 1 98.69 122 LEU B CA 1
ATOM 1984 C C . LEU B 1 122 ? 7.488 8.742 0.694 1 98.69 122 LEU B C 1
ATOM 1986 O O . LEU B 1 122 ? 7.953 9.859 0.451 1 98.69 122 LEU B O 1
ATOM 1990 N N . ALA B 1 123 ? 6.418 8.602 1.356 1 97.75 123 ALA B N 1
ATOM 1991 C CA . ALA B 1 123 ? 5.648 9.75 1.84 1 97.75 123 ALA B CA 1
ATOM 1992 C C . ALA B 1 123 ? 6.477 10.594 2.803 1 97.75 123 ALA B C 1
ATOM 1994 O O . ALA B 1 123 ? 6.445 11.828 2.74 1 97.75 123 ALA B O 1
ATOM 1995 N N . ASN B 1 124 ? 7.141 9.922 3.678 1 97.81 124 ASN B N 1
ATOM 1996 C CA . ASN B 1 124 ? 7.992 10.633 4.629 1 97.81 124 ASN B CA 1
ATOM 1997 C C . ASN B 1 124 ? 9.102 11.398 3.918 1 97.81 124 ASN B C 1
ATOM 1999 O O . ASN B 1 124 ? 9.406 12.539 4.277 1 97.81 124 ASN B O 1
ATOM 2003 N N . VAL B 1 125 ? 9.648 10.805 2.963 1 98.44 125 VAL B N 1
ATOM 2004 C CA . VAL B 1 125 ? 10.719 11.438 2.205 1 98.44 125 VAL B CA 1
ATOM 2005 C C . VAL B 1 125 ? 10.188 12.656 1.464 1 98.44 125 VAL B C 1
ATOM 2007 O O . VAL B 1 125 ? 10.797 13.727 1.497 1 98.44 125 VAL B O 1
ATOM 2010 N N . GLU B 1 126 ? 9.094 12.531 0.848 1 98.06 126 GLU B N 1
ATOM 2011 C CA . GLU B 1 126 ? 8.508 13.641 0.1 1 98.06 126 GLU B CA 1
ATOM 2012 C C . GLU B 1 126 ? 8.062 14.766 1.032 1 98.06 126 GLU B C 1
ATOM 2014 O O . GLU B 1 126 ? 8.125 15.938 0.668 1 98.06 126 GLU B O 1
ATOM 2019 N N . ARG B 1 127 ? 7.617 14.367 2.197 1 96.81 127 ARG B N 1
ATOM 2020 C CA . ARG B 1 127 ? 7.258 15.375 3.191 1 96.81 127 ARG B CA 1
ATOM 2021 C C . ARG B 1 127 ? 8.477 16.203 3.6 1 96.81 127 ARG B C 1
ATOM 2023 O O . ARG B 1 127 ? 8.391 17.422 3.713 1 96.81 127 ARG B O 1
ATOM 2030 N N . ARG B 1 128 ? 9.516 15.508 3.824 1 96.88 128 ARG B N 1
ATOM 2031 C CA . ARG B 1 128 ? 10.742 16.234 4.145 1 96.88 128 ARG B CA 1
ATOM 2032 C C . ARG B 1 128 ? 11.133 17.172 3.01 1 96.88 128 ARG B C 1
ATOM 2034 O O . ARG B 1 128 ? 11.5 18.328 3.254 1 96.88 128 ARG B O 1
ATOM 2041 N N . ARG B 1 129 ? 11.047 16.703 1.858 1 96.44 129 ARG B N 1
ATOM 2042 C CA . ARG B 1 129 ? 11.422 17.5 0.697 1 96.44 129 ARG B CA 1
ATOM 2043 C C . ARG B 1 129 ? 10.531 18.734 0.572 1 96.44 129 ARG B C 1
ATOM 2045 O O . ARG B 1 129 ? 11.016 19.828 0.277 1 96.44 129 ARG B O 1
ATOM 2052 N N . SER B 1 130 ? 9.305 18.578 0.822 1 95.69 130 SER B N 1
ATOM 2053 C CA . SER B 1 130 ? 8.352 19.688 0.75 1 95.69 130 SER B CA 1
ATOM 2054 C C . SER B 1 130 ? 8.648 20.734 1.81 1 95.69 130 SER B C 1
ATOM 2056 O O . SER B 1 130 ? 8.539 21.938 1.544 1 95.69 130 SER B O 1
ATOM 2058 N N . GLN B 1 131 ? 9.016 20.234 2.961 1 94.56 131 GLN B N 1
ATOM 2059 C CA . GLN B 1 131 ? 9.344 21.156 4.047 1 94.56 131 GLN B CA 1
ATOM 2060 C C . GLN B 1 131 ? 10.609 21.938 3.742 1 94.56 131 GLN B C 1
ATOM 2062 O O . GLN B 1 131 ? 10.703 23.141 4.051 1 94.56 131 GLN B O 1
ATOM 2067 N N . SER B 1 132 ? 11.531 21.25 3.174 1 93.44 132 SER B N 1
ATOM 2068 C CA . SER B 1 132 ? 12.773 21.906 2.785 1 93.44 132 SER B CA 1
ATOM 2069 C C . SER B 1 132 ? 12.523 22.984 1.732 1 93.44 132 SER B C 1
ATOM 2071 O O . SER B 1 132 ? 13.086 24.078 1.811 1 93.44 132 SER B O 1
ATOM 2073 N N . LEU B 1 133 ? 11.719 22.73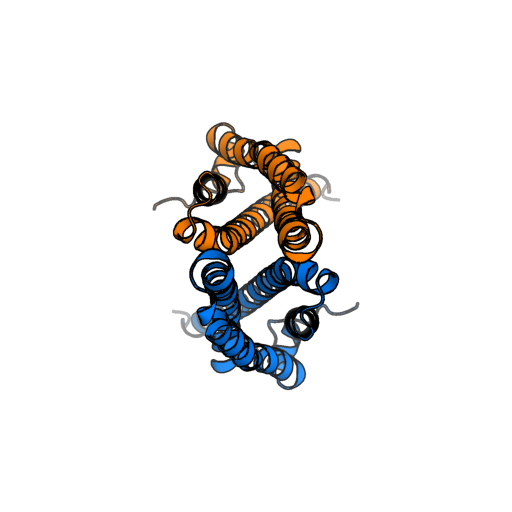4 0.776 1 93.12 133 LEU B N 1
ATOM 2074 C CA . LEU B 1 133 ? 11.375 23.688 -0.281 1 93.12 133 LEU B CA 1
ATOM 2075 C C . LEU B 1 133 ? 10.602 24.875 0.283 1 93.12 133 LEU B C 1
ATOM 2077 O O . LEU B 1 133 ? 10.805 26.016 -0.142 1 93.12 133 LEU B O 1
ATOM 2081 N N . ALA B 1 134 ? 9.781 24.594 1.277 1 92.5 134 ALA B N 1
ATOM 2082 C CA . ALA B 1 134 ? 9.016 25.656 1.931 1 92.5 134 ALA B CA 1
ATOM 2083 C C . ALA B 1 134 ? 9.93 26.594 2.713 1 92.5 134 ALA B C 1
ATOM 2085 O O . ALA B 1 134 ? 9.742 27.812 2.695 1 92.5 134 ALA B O 1
ATOM 2086 N N . GLU B 1 135 ? 10.867 26.016 3.35 1 90.94 135 GLU B N 1
ATOM 2087 C CA . GLU B 1 135 ? 11.82 26.812 4.113 1 90.94 135 GLU B CA 1
ATOM 2088 C C . GLU B 1 135 ? 12.695 27.656 3.189 1 90.94 135 GLU B C 1
ATOM 2090 O O . GLU B 1 135 ? 12.969 28.828 3.482 1 90.94 135 GLU B O 1
ATOM 2095 N N . ASP B 1 136 ? 13.094 27.109 2.117 1 89.69 136 ASP B N 1
ATOM 2096 C CA . ASP B 1 136 ? 13.883 27.828 1.136 1 89.69 136 ASP B CA 1
ATOM 2097 C C . ASP B 1 136 ? 13.102 29.031 0.581 1 89.69 136 ASP B C 1
ATOM 2099 O O . ASP B 1 136 ? 13.656 30.125 0.435 1 89.69 136 ASP B O 1
ATOM 2103 N N . ASN B 1 137 ? 11.844 28.906 0.331 1 90.44 137 ASN B N 1
ATOM 2104 C CA . ASN B 1 137 ? 10.977 29.953 -0.202 1 90.44 137 ASN B CA 1
ATOM 2105 C C . ASN B 1 137 ? 10.734 31.047 0.824 1 90.44 137 ASN B C 1
ATOM 2107 O O . ASN B 1 137 ? 10.602 32.219 0.464 1 90.44 137 ASN B O 1
ATOM 2111 N N . ALA B 1 138 ? 10.734 30.656 2.062 1 90.69 138 ALA B N 1
ATOM 2112 C CA . ALA B 1 138 ? 10.508 31.625 3.143 1 90.69 138 ALA B CA 1
ATOM 2113 C C . ALA B 1 138 ? 11.742 32.5 3.377 1 90.69 138 ALA B C 1
ATOM 2115 O O . ALA B 1 138 ? 11.625 33.688 3.678 1 90.69 138 ALA B O 1
ATOM 2116 N N . THR B 1 139 ? 12.805 31.906 3.189 1 87.88 139 THR B N 1
ATOM 2117 C CA . THR B 1 139 ? 14.047 32.625 3.418 1 87.88 139 THR B CA 1
ATOM 2118 C C . THR B 1 139 ? 14.406 33.5 2.209 1 87.88 139 THR B C 1
ATOM 2120 O O . THR B 1 139 ? 15.141 34.469 2.332 1 87.88 139 THR B O 1
ATOM 2123 N N . ALA B 1 140 ? 14.039 33.219 0.994 1 88.56 140 ALA B N 1
ATOM 2124 C CA . ALA B 1 140 ? 14.328 33.938 -0.228 1 88.56 140 ALA B CA 1
ATOM 2125 C C . ALA B 1 140 ? 13.469 35.219 -0.323 1 88.56 140 ALA B C 1
ATOM 2127 O O . ALA B 1 140 ? 13.844 36.188 -0.988 1 88.56 140 ALA B O 1
ATOM 2128 N N . LYS B 1 141 ? 12.258 35.312 0.077 1 72.44 141 LYS B N 1
ATOM 2129 C CA . LYS B 1 141 ? 11.406 36.5 -0.005 1 72.44 141 LYS B CA 1
ATOM 2130 C C . LYS B 1 141 ? 11.867 37.594 0.983 1 72.44 141 LYS B C 1
ATOM 2132 O O . LYS B 1 141 ? 11.648 37.438 2.189 1 72.44 141 LYS B O 1
ATOM 2137 N N . PRO B 1 142 ? 12.961 38.5 0.473 1 61.16 142 PRO B N 1
ATOM 2138 C CA . PRO B 1 142 ? 13.312 39.656 1.304 1 61.16 142 PRO B CA 1
ATOM 2139 C C . PRO B 1 142 ? 12.094 40.5 1.676 1 61.16 142 PRO B C 1
ATOM 2141 O O . PRO B 1 142 ? 11.094 40.5 0.95 1 61.16 142 PRO B O 1
ATOM 2144 N N . GLY B 1 143 ? 11.812 40.75 3.1 1 53.53 143 GLY B N 1
ATOM 2145 C CA . GLY B 1 143 ? 10.852 41.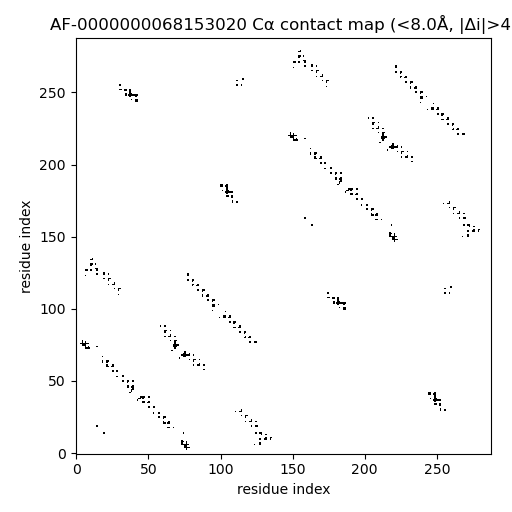781 3.484 1 53.53 143 GLY B CA 1
ATOM 2146 C C . GLY B 1 143 ? 10.812 42.969 2.531 1 53.53 143 GLY B C 1
ATOM 2147 O O . GLY B 1 143 ? 11.836 43.625 2.303 1 53.53 143 GLY B O 1
ATOM 2148 N N . LYS B 1 144 ? 10.094 42.812 1.531 1 47.34 144 LYS B N 1
ATOM 2149 C CA . LYS B 1 144 ? 9.828 44.188 1.115 1 47.34 144 LYS B CA 1
ATOM 2150 C C . LYS B 1 144 ? 9.18 45 2.244 1 47.34 144 LYS B C 1
ATOM 2152 O O . LYS B 1 144 ? 8.445 44.438 3.064 1 47.34 144 LYS B O 1
#